Protein AF-C0DA09-F1 (afdb_monomer)

Secondary structure (DSSP, 8-state):
-HHHHHHHHHHHHHHHHHHHHHHHHHHHHHHHHHHHHHHHHHHHHHHHHHHHHHHHHHHH-TTHHHHHHHHHHHHHHHHHHHHHH-GGGSS-SHHHHHHHHHTS----HHHHHHHHHHHHHHHHHTT----SHHHHHHHHHHHHHHHHHHTT--HHHHHHHHHHHHHHHHHHHHT-HHHHHHHIIIIII----HHHHHHHHHHHHHHHHHHHHHH-S--S------SPPPGGGHHHHHHHHHHHHHHHHHH-

InterPro domains:
  IPR001807 Chloride channel [PF00654] (75-250)
  IPR001807 Chloride channel [PR00762] (87-104)
  IPR001807 Chloride channel [PR00762] (167-186)
  IPR014743 Chloride channel, core [SSF81340] (9-250)

Organism: NCBI:txid518636

Solvent-accessible surface area (backbone atoms only — not comparable to full-atom values): 12774 Å² total; per-residue (Å²): 127,73,67,61,60,52,51,52,52,51,50,52,51,52,55,54,53,48,50,54,50,44,32,55,47,14,33,54,29,2,44,54,6,7,50,55,29,37,52,51,54,50,52,40,53,54,30,45,58,48,38,54,52,53,52,56,50,34,73,78,34,69,82,43,48,66,56,50,54,52,50,52,52,52,51,51,51,52,41,51,51,38,42,70,72,41,64,74,47,57,79,50,25,56,71,55,52,30,32,38,60,74,63,81,40,83,80,58,33,71,58,43,40,53,39,37,51,53,38,47,42,52,43,50,33,72,66,48,98,67,74,69,56,33,53,21,22,36,41,2,18,24,44,14,38,45,53,28,60,76,70,66,54,54,72,70,57,29,44,54,38,23,38,13,3,26,3,1,4,36,0,25,68,59,71,34,34,70,59,11,34,51,46,23,32,61,70,47,60,66,55,90,45,75,61,58,50,50,13,15,44,36,1,3,50,36,1,24,51,54,27,34,75,75,72,44,89,69,65,87,72,85,79,84,84,88,72,83,84,58,80,86,54,54,65,55,54,55,54,49,50,52,52,53,52,54,51,46,69,76,74,109

Radius of gyration: 22.01 Å; Cα contacts (8 Å, |Δi|>4): 335; chains: 1; bounding box: 62×38×83 Å

Nearest PDB structures (foldseek):
  6k5a-assembly1_B  TM=8.638E-01  e=4.733E-09  Escherichia coli MS 117-3
  8jpr-assembly1_B  TM=8.210E-01  e=2.152E-06  Homo sapiens
  6d0n-assembly1_A  TM=8.368E-01  e=3.315E-05  Enterococcus casseliflavus EC10
  8ta3-assembly1_B  TM=8.010E-01  e=9.393E-05  Homo sapiens
  8ta3-assembly1_A  TM=8.193E-01  e=2.238E-04  Homo sapiens

Structure (mmCIF, N/CA/C/O backbone):
data_AF-C0DA09-F1
#
_entry.id   AF-C0DA09-F1
#
loop_
_atom_site.group_PDB
_atom_site.id
_atom_site.type_symbol
_atom_site.label_atom_id
_atom_site.label_alt_id
_atom_site.label_comp_id
_atom_site.label_asym_id
_atom_site.label_entity_id
_atom_site.label_seq_id
_atom_site.pdbx_PDB_ins_code
_atom_site.Cartn_x
_atom_site.Cartn_y
_atom_site.Cartn_z
_atom_site.occupancy
_atom_site.B_iso_or_equiv
_atom_site.auth_seq_id
_atom_site.auth_comp_id
_atom_site.auth_asym_id
_atom_site.auth_atom_id
_atom_site.pdbx_PDB_model_num
ATOM 1 N N . MET A 1 1 ? -25.455 0.351 47.390 1.00 51.84 1 MET A N 1
ATOM 2 C CA . MET A 1 1 ? -24.204 -0.299 46.935 1.00 51.84 1 MET A CA 1
ATOM 3 C C . MET A 1 1 ? -24.345 -1.245 45.729 1.00 51.84 1 MET A C 1
ATOM 5 O O . MET A 1 1 ? -23.379 -1.386 45.007 1.00 51.84 1 MET A O 1
ATOM 9 N N . LYS A 1 2 ? -25.511 -1.851 45.430 1.00 53.72 2 LYS A N 1
ATOM 10 C CA . LYS A 1 2 ? -25.671 -2.825 44.317 1.00 53.72 2 LYS A CA 1
ATOM 11 C C . LYS A 1 2 ? -25.788 -2.305 42.853 1.00 53.72 2 LYS A C 1
ATOM 13 O O . LYS A 1 2 ? -25.616 -3.133 41.958 1.00 53.72 2 LYS A O 1
ATOM 18 N N . PRO A 1 3 ? -26.109 -1.028 42.540 1.00 55.50 3 PRO A N 1
ATOM 19 C CA . PRO A 1 3 ? -26.267 -0.608 41.140 1.00 55.50 3 PRO A CA 1
ATOM 20 C C . PRO A 1 3 ? -24.935 -0.302 40.433 1.00 55.50 3 PRO A C 1
ATOM 22 O O . PRO A 1 3 ? -24.809 -0.595 39.248 1.00 55.50 3 PRO A O 1
ATOM 25 N N . GLU A 1 4 ? -23.923 0.206 41.144 1.00 57.12 4 GLU A N 1
ATOM 26 C CA . GLU A 1 4 ? -22.631 0.583 40.544 1.00 57.12 4 GLU A CA 1
ATOM 27 C C . GLU A 1 4 ? -21.796 -0.632 40.112 1.00 57.12 4 GLU A C 1
ATOM 29 O O . GLU A 1 4 ? -21.274 -0.652 38.998 1.00 57.12 4 GLU A O 1
ATOM 34 N N . GLU A 1 5 ? -21.757 -1.705 40.911 1.00 59.00 5 GLU A N 1
ATOM 35 C CA . GLU A 1 5 ? -21.035 -2.940 40.554 1.00 59.00 5 GLU A CA 1
ATOM 36 C C . GLU A 1 5 ? -21.605 -3.627 39.303 1.00 59.00 5 GLU A C 1
ATOM 38 O O . GLU A 1 5 ? -20.862 -4.198 38.499 1.00 59.00 5 GLU A O 1
ATOM 43 N N . ARG A 1 6 ? -22.928 -3.545 39.091 1.00 59.50 6 ARG A N 1
ATOM 44 C CA . ARG A 1 6 ? -23.583 -4.071 37.882 1.00 59.50 6 ARG A CA 1
ATOM 45 C C . ARG A 1 6 ? -23.187 -3.274 36.641 1.00 59.50 6 ARG A C 1
ATOM 47 O O . ARG A 1 6 ? -22.951 -3.874 35.592 1.00 59.50 6 ARG A O 1
ATOM 54 N N . THR A 1 7 ? -23.071 -1.955 36.766 1.00 66.69 7 THR A N 1
ATOM 55 C CA . THR A 1 7 ? -22.643 -1.069 35.677 1.00 66.69 7 THR A CA 1
ATOM 56 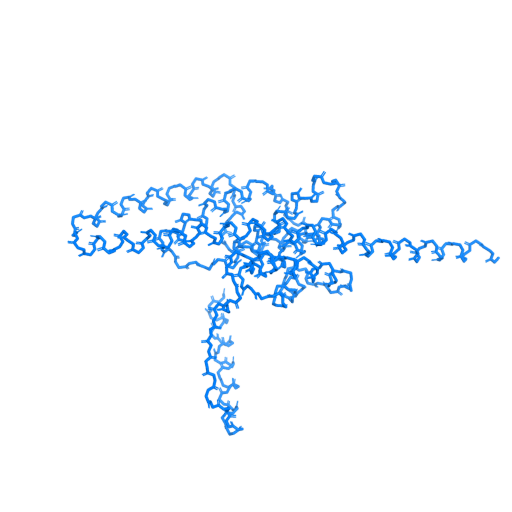C C . THR A 1 7 ? -21.182 -1.313 35.314 1.00 66.69 7 THR A C 1
ATOM 58 O O . THR A 1 7 ? -20.877 -1.504 34.139 1.00 66.69 7 THR A O 1
ATOM 61 N N . VAL A 1 8 ? -20.286 -1.416 36.302 1.00 70.00 8 VAL A N 1
ATOM 62 C CA . VAL A 1 8 ? -18.856 -1.691 36.068 1.00 70.00 8 VAL A CA 1
ATOM 63 C C . VAL A 1 8 ? -18.659 -3.058 35.408 1.00 70.00 8 VAL A C 1
ATOM 65 O O . VAL A 1 8 ? -17.973 -3.163 34.390 1.00 70.00 8 VAL A O 1
ATOM 68 N N . ARG A 1 9 ? -19.326 -4.105 35.908 1.00 65.12 9 ARG A N 1
ATOM 69 C CA . ARG A 1 9 ? -19.248 -5.452 35.324 1.00 65.12 9 ARG A CA 1
ATOM 70 C C . ARG A 1 9 ? -19.781 -5.500 33.888 1.00 65.12 9 ARG A C 1
ATOM 72 O O . ARG A 1 9 ? -19.158 -6.134 33.036 1.00 65.12 9 ARG A O 1
ATOM 79 N N . ASN A 1 10 ? -20.890 -4.820 33.597 1.00 62.53 10 ASN A N 1
ATOM 80 C CA . ASN A 1 10 ? -21.448 -4.762 32.243 1.00 62.53 10 ASN A CA 1
ATOM 81 C C . ASN A 1 10 ? -20.540 -3.991 31.276 1.00 62.53 10 ASN A C 1
ATOM 83 O O . ASN A 1 10 ? -20.376 -4.417 30.132 1.00 62.53 10 ASN A O 1
ATOM 87 N N . THR A 1 11 ? -19.894 -2.919 31.737 1.00 63.97 11 THR A N 1
ATOM 88 C CA . THR A 1 11 ? -18.900 -2.184 30.944 1.00 63.97 11 THR A CA 1
ATOM 89 C C . THR A 1 11 ? -17.684 -3.057 30.639 1.00 63.97 11 THR A C 1
ATOM 91 O O . THR A 1 11 ? -17.286 -3.141 29.481 1.00 63.97 11 THR A O 1
ATOM 94 N N . ILE A 1 12 ? -17.154 -3.795 31.622 1.00 66.56 12 ILE A N 1
ATOM 95 C CA . ILE A 1 12 ? -16.012 -4.707 31.425 1.00 66.56 12 ILE A CA 1
ATOM 96 C C . ILE A 1 12 ? -16.353 -5.834 30.436 1.00 66.56 12 ILE A C 1
ATOM 98 O O . ILE A 1 12 ? -15.559 -6.137 29.544 1.00 66.56 12 ILE A O 1
ATOM 102 N N . ILE A 1 13 ? -17.537 -6.448 30.551 1.00 62.34 13 ILE A N 1
ATOM 103 C CA . ILE A 1 13 ? -17.971 -7.524 29.643 1.00 62.34 13 ILE A CA 1
ATOM 104 C C . ILE A 1 13 ? -18.158 -6.992 28.216 1.00 62.34 13 ILE A C 1
ATOM 106 O O . ILE A 1 13 ? -17.707 -7.632 27.263 1.00 62.34 13 ILE A O 1
ATOM 110 N N . ARG A 1 14 ? -18.760 -5.805 28.061 1.00 61.69 14 ARG A N 1
ATOM 111 C CA . ARG A 1 14 ? -18.934 -5.148 26.758 1.00 61.69 14 ARG A CA 1
ATOM 112 C C . ARG A 1 14 ? -17.587 -4.812 26.116 1.00 61.69 14 ARG A C 1
ATOM 114 O O . ARG A 1 14 ? -17.404 -5.089 24.936 1.00 61.69 14 ARG A O 1
ATOM 121 N N . TYR A 1 15 ? -16.634 -4.313 26.902 1.00 61.34 15 TYR A N 1
ATOM 122 C CA . TYR A 1 15 ? -15.276 -4.001 26.449 1.00 61.34 15 TYR A CA 1
ATOM 123 C C . TYR A 1 15 ? -14.518 -5.261 26.000 1.00 61.34 15 TYR A C 1
ATOM 125 O O . TYR A 1 15 ? -13.877 -5.282 24.952 1.00 61.34 15 TYR A O 1
ATOM 133 N N . ARG A 1 16 ? -14.656 -6.368 26.741 1.00 62.91 16 ARG A N 1
ATOM 134 C CA . ARG A 1 16 ? -14.020 -7.645 26.384 1.00 62.91 16 ARG A CA 1
ATOM 135 C C . ARG A 1 16 ? -14.625 -8.258 25.119 1.00 62.91 16 ARG A C 1
ATOM 137 O O . ARG A 1 16 ? -13.884 -8.716 24.258 1.00 62.91 16 ARG A O 1
ATOM 144 N N . SER A 1 17 ? -15.952 -8.237 24.985 1.00 68.25 17 SER A N 1
ATOM 145 C CA . SER A 1 17 ? -16.651 -8.721 23.785 1.00 68.25 17 SER A CA 1
ATOM 146 C C . SER A 1 17 ? -16.303 -7.900 22.541 1.00 68.25 17 SER A C 1
ATOM 148 O O . SER A 1 17 ? -16.186 -8.461 21.455 1.00 68.25 17 SER A O 1
ATOM 150 N N . PHE A 1 18 ? -16.114 -6.589 22.705 1.00 71.19 18 PHE A N 1
ATOM 151 C CA . PHE A 1 18 ? -15.731 -5.678 21.629 1.00 71.19 18 PHE A CA 1
ATOM 152 C C . PHE A 1 18 ? -14.334 -5.995 21.076 1.00 71.19 18 PHE A C 1
ATOM 154 O O . PHE A 1 18 ? -14.162 -6.100 19.864 1.00 71.19 18 PHE A O 1
ATOM 161 N N . ARG A 1 19 ? -13.361 -6.278 21.954 1.00 73.00 19 ARG A N 1
ATOM 162 C CA . ARG A 1 19 ? -12.009 -6.701 21.546 1.00 73.00 19 ARG A CA 1
ATOM 163 C C . ARG A 1 19 ? -12.000 -7.982 20.714 1.00 73.00 19 ARG A C 1
ATOM 165 O O . ARG A 1 19 ? -11.314 -8.041 19.701 1.00 73.00 19 ARG A O 1
ATOM 172 N N . TYR A 1 20 ? -12.758 -9.003 21.116 1.00 80.50 20 TYR A N 1
ATOM 173 C CA . TYR A 1 20 ? -12.830 -10.251 20.345 1.00 80.50 20 TYR A CA 1
ATOM 174 C C . TYR A 1 20 ? -13.504 -10.056 18.983 1.00 80.50 20 TYR A C 1
ATOM 176 O O . TYR A 1 20 ? -13.046 -10.627 17.995 1.00 80.50 20 TYR A O 1
ATOM 184 N N . ALA A 1 21 ? -14.550 -9.226 18.916 1.00 83.75 21 ALA A N 1
ATOM 185 C CA . ALA A 1 21 ? -15.203 -8.888 17.654 1.00 83.75 21 ALA A CA 1
ATOM 186 C C . ALA A 1 21 ? -14.237 -8.179 16.690 1.00 83.75 21 ALA A C 1
ATOM 188 O O . ALA A 1 21 ? -14.118 -8.591 15.541 1.00 83.75 21 ALA A O 1
ATOM 189 N N . LEU A 1 22 ? -13.472 -7.199 17.180 1.00 81.62 22 LEU A N 1
ATOM 190 C CA . LEU A 1 22 ? -12.466 -6.479 16.393 1.00 81.62 22 LEU A CA 1
ATOM 191 C C . LEU A 1 22 ? -11.351 -7.378 15.854 1.00 81.62 22 LEU A C 1
ATOM 193 O O . LEU A 1 22 ? -10.879 -7.168 14.741 1.00 81.62 22 LEU A O 1
ATOM 197 N N . VAL A 1 23 ? -10.918 -8.383 16.618 1.00 88.00 23 VAL A N 1
ATOM 198 C CA . VAL A 1 23 ? -9.909 -9.344 16.146 1.00 88.00 23 VAL A CA 1
ATOM 199 C C . VAL A 1 23 ? -10.474 -10.221 15.030 1.00 88.00 23 VAL A C 1
ATOM 201 O O . VAL A 1 23 ? -9.813 -10.404 14.011 1.00 88.00 23 VAL A O 1
ATOM 204 N N . LEU A 1 24 ? -11.702 -10.727 15.181 1.00 91.06 24 LEU A N 1
ATOM 205 C CA . LEU A 1 24 ? -12.369 -11.515 14.137 1.00 91.06 24 LEU A CA 1
ATOM 206 C C . LEU A 1 24 ? -12.595 -10.693 12.863 1.00 91.06 24 LEU A C 1
ATOM 208 O O . LEU A 1 24 ? -12.357 -11.178 11.757 1.00 91.06 24 LEU A O 1
ATOM 212 N N . GLU A 1 25 ? -13.003 -9.436 13.014 1.00 91.00 25 GLU A N 1
ATOM 213 C CA . GLU A 1 25 ? -13.138 -8.502 11.897 1.00 91.00 25 GLU A CA 1
ATOM 214 C C . GLU A 1 25 ? -11.787 -8.175 11.264 1.00 91.00 25 GLU A C 1
ATOM 216 O O . GLU A 1 25 ? -11.691 -8.129 10.042 1.00 91.00 25 GLU A O 1
ATOM 221 N N . GLY A 1 26 ? -10.731 -8.035 12.068 1.00 92.81 26 GLY A N 1
ATOM 222 C CA . GLY A 1 26 ? -9.358 -7.893 11.594 1.00 92.81 26 GLY A CA 1
ATOM 223 C C . GLY A 1 26 ? -8.930 -9.071 10.720 1.00 92.81 26 GLY A C 1
ATOM 224 O O . GLY A 1 26 ? -8.395 -8.853 9.639 1.00 92.81 26 GLY A O 1
ATOM 225 N N . ILE A 1 27 ? -9.232 -10.312 11.116 1.00 95.50 27 ILE A N 1
ATOM 226 C CA . ILE A 1 27 ? -8.963 -11.508 10.296 1.00 95.50 27 ILE A CA 1
ATOM 227 C C . ILE A 1 27 ? -9.742 -11.446 8.975 1.00 95.50 27 ILE A C 1
ATOM 229 O O . ILE A 1 27 ? -9.160 -11.642 7.908 1.00 95.50 27 ILE A O 1
ATOM 233 N N . ALA A 1 28 ? -11.042 -11.140 9.027 1.00 95.81 28 ALA A N 1
ATOM 234 C CA . ALA A 1 28 ? -11.878 -11.050 7.829 1.00 95.81 28 ALA A CA 1
ATOM 235 C C . ALA A 1 28 ? -11.375 -9.966 6.860 1.00 95.81 28 ALA A C 1
ATOM 237 O O . ALA A 1 28 ? -11.199 -10.226 5.668 1.00 95.81 28 ALA A O 1
ATOM 238 N N 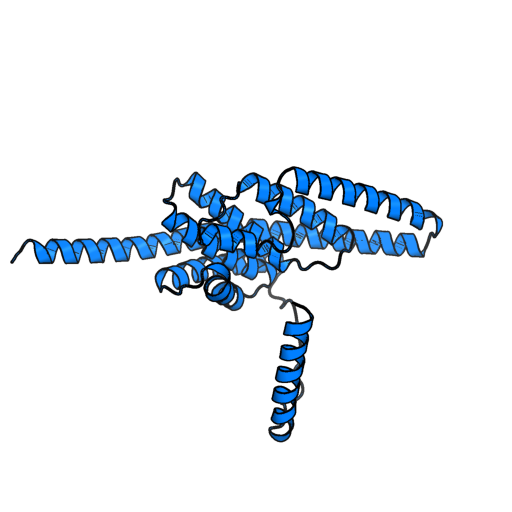. VAL A 1 29 ? -11.073 -8.773 7.375 1.00 96.44 29 VAL A N 1
ATOM 239 C CA . VAL A 1 29 ? -10.485 -7.672 6.605 1.00 96.44 29 VAL A CA 1
ATOM 240 C C . VAL A 1 29 ? -9.114 -8.060 6.063 1.00 96.44 29 VAL A C 1
ATOM 242 O O . VAL A 1 29 ? -8.852 -7.838 4.887 1.00 96.44 29 VAL A O 1
ATOM 245 N N . GLY A 1 30 ? -8.260 -8.686 6.870 1.00 96.62 30 GLY A N 1
ATOM 246 C CA . GLY A 1 30 ? -6.942 -9.154 6.449 1.00 96.62 30 GLY A CA 1
ATOM 247 C C . GLY A 1 30 ? -7.009 -10.128 5.277 1.00 96.62 30 GLY A C 1
ATOM 248 O O . GLY A 1 30 ? -6.240 -9.993 4.329 1.00 96.62 30 GLY A O 1
ATOM 249 N N . ALA A 1 31 ? -7.965 -11.058 5.294 1.00 96.88 31 ALA A N 1
ATOM 250 C CA . ALA A 1 31 ? -8.187 -11.985 4.189 1.00 96.88 31 ALA A CA 1
ATOM 251 C C . ALA A 1 31 ? -8.677 -11.268 2.918 1.00 96.88 31 ALA A C 1
ATOM 253 O O . ALA A 1 31 ? -8.144 -11.512 1.835 1.00 96.88 31 ALA A O 1
ATOM 254 N N . ILE A 1 32 ? -9.653 -10.360 3.041 1.00 97.06 32 ILE A N 1
ATOM 255 C CA . ILE A 1 32 ? -10.224 -9.623 1.901 1.00 97.06 32 ILE A CA 1
ATOM 256 C C . ILE A 1 32 ? -9.188 -8.664 1.300 1.00 97.06 32 ILE A C 1
ATOM 258 O O . ILE A 1 32 ? -8.900 -8.727 0.104 1.00 97.06 32 ILE A O 1
ATOM 262 N N . SER A 1 33 ? -8.601 -7.792 2.121 1.00 96.75 33 SER A N 1
ATOM 263 C CA . SER A 1 33 ? -7.572 -6.834 1.707 1.00 96.75 33 SER A CA 1
ATOM 264 C C . SER A 1 33 ? -6.328 -7.550 1.181 1.00 96.75 33 SER A C 1
ATOM 266 O O . SER A 1 33 ? -5.789 -7.150 0.149 1.00 96.75 33 SER A O 1
ATOM 268 N N . GLY A 1 34 ? -5.914 -8.643 1.829 1.00 96.00 34 GLY A N 1
ATOM 269 C CA . GLY A 1 34 ? -4.818 -9.489 1.366 1.00 96.00 34 GLY A CA 1
ATOM 270 C C . GLY A 1 34 ? -5.091 -10.088 -0.009 1.00 96.00 34 GLY A C 1
ATOM 271 O O . GLY A 1 34 ? -4.249 -9.965 -0.892 1.00 96.00 34 GLY A O 1
ATOM 272 N N . ALA A 1 35 ? -6.282 -10.645 -0.246 1.00 96.56 35 ALA A N 1
ATOM 273 C CA . ALA A 1 35 ? -6.653 -11.185 -1.555 1.00 96.56 35 ALA A CA 1
ATOM 274 C C . ALA A 1 35 ? -6.634 -10.114 -2.661 1.00 96.56 35 ALA A C 1
ATOM 276 O O . ALA A 1 35 ? -6.082 -10.355 -3.737 1.00 96.56 35 ALA A O 1
ATOM 277 N N . VAL A 1 36 ? -7.170 -8.916 -2.393 1.00 96.75 36 VAL A N 1
ATOM 278 C CA . VAL A 1 36 ? -7.155 -7.791 -3.349 1.00 96.75 36 VAL A CA 1
ATOM 279 C C . VAL A 1 36 ? -5.723 -7.376 -3.692 1.00 96.75 36 VAL A C 1
ATOM 281 O O . VAL A 1 36 ? -5.387 -7.197 -4.864 1.00 96.75 36 VAL A O 1
ATOM 284 N N . VAL A 1 37 ? -4.860 -7.244 -2.686 1.00 96.00 37 VAL A N 1
ATOM 285 C CA . VAL A 1 37 ? -3.474 -6.797 -2.878 1.00 96.00 37 VAL A CA 1
ATOM 286 C C . VAL A 1 37 ? -2.615 -7.881 -3.525 1.00 96.00 37 VAL A C 1
ATOM 288 O O . VAL A 1 37 ? -1.780 -7.576 -4.376 1.00 96.00 37 VAL A O 1
ATOM 291 N N . VAL A 1 38 ? -2.847 -9.151 -3.198 1.00 95.19 38 VAL A N 1
ATOM 292 C CA . VAL A 1 38 ? -2.208 -10.290 -3.867 1.00 95.19 38 VAL A CA 1
ATOM 293 C C . VAL A 1 38 ? -2.601 -10.345 -5.340 1.00 95.19 38 VAL A C 1
ATOM 295 O O . VAL A 1 38 ? -1.719 -10.491 -6.186 1.00 95.19 38 VAL A O 1
ATOM 298 N N . ALA A 1 39 ? -3.881 -10.143 -5.667 1.00 95.38 39 ALA A N 1
ATOM 299 C CA . ALA A 1 39 ? -4.334 -10.050 -7.053 1.00 95.38 39 ALA A CA 1
ATOM 300 C C . ALA A 1 39 ? -3.664 -8.878 -7.791 1.00 95.38 39 ALA A C 1
ATOM 302 O O . ALA A 1 39 ? -3.149 -9.059 -8.894 1.00 95.38 39 ALA A O 1
ATOM 303 N N . PHE A 1 40 ? -3.589 -7.699 -7.167 1.00 95.00 40 PHE A N 1
ATOM 304 C CA . PHE A 1 40 ? -2.885 -6.542 -7.729 1.00 95.00 40 PHE A CA 1
ATOM 305 C C . PHE A 1 40 ? -1.401 -6.832 -7.988 1.00 95.00 40 PHE A C 1
ATOM 307 O O . PHE A 1 40 ? -0.895 -6.591 -9.084 1.00 95.00 40 PHE A O 1
ATOM 314 N N . ARG A 1 41 ? -0.709 -7.408 -7.002 1.00 92.25 41 ARG A N 1
ATOM 315 C CA . ARG A 1 41 ? 0.706 -7.785 -7.096 1.00 92.25 41 ARG A CA 1
ATOM 316 C C . ARG A 1 41 ? 0.946 -8.829 -8.189 1.00 92.25 41 ARG A C 1
ATOM 318 O O . ARG A 1 41 ? 1.935 -8.726 -8.910 1.00 92.25 41 ARG A O 1
ATOM 325 N N . TYR A 1 42 ? 0.042 -9.796 -8.334 1.00 92.75 42 TYR A N 1
ATOM 326 C CA . TYR A 1 42 ? 0.101 -10.803 -9.392 1.00 92.75 42 TYR A CA 1
ATOM 327 C C . TYR A 1 42 ? -0.048 -10.164 -10.781 1.00 92.75 42 TYR A C 1
ATOM 329 O O . TYR A 1 42 ? 0.777 -10.407 -11.659 1.00 92.75 42 TYR A O 1
ATOM 337 N N . LEU A 1 43 ? -1.034 -9.276 -10.956 1.00 93.31 43 LEU A N 1
ATOM 338 C CA . LEU A 1 43 ? -1.271 -8.559 -12.215 1.00 93.31 43 LEU A CA 1
ATOM 339 C C . LEU A 1 43 ? -0.091 -7.661 -12.610 1.00 93.31 43 LEU A C 1
ATOM 341 O O . LEU A 1 43 ? 0.281 -7.624 -13.785 1.00 93.31 43 LEU A O 1
ATOM 345 N N . ILE A 1 44 ? 0.539 -6.982 -11.646 1.00 92.06 44 ILE A N 1
ATOM 346 C CA . ILE A 1 44 ? 1.771 -6.223 -11.901 1.00 92.06 44 ILE A CA 1
ATOM 347 C C . ILE A 1 44 ? 2.880 -7.156 -12.386 1.00 92.06 44 ILE A C 1
ATOM 349 O O . ILE A 1 44 ? 3.516 -6.848 -13.386 1.00 92.06 44 ILE A O 1
ATOM 353 N N . GLY A 1 45 ? 3.080 -8.308 -11.737 1.00 90.62 45 GLY A N 1
ATOM 354 C CA . GLY A 1 45 ? 4.081 -9.290 -12.164 1.00 90.62 45 GLY A CA 1
ATOM 355 C C . GLY A 1 45 ? 3.856 -9.780 -13.597 1.00 90.62 45 GLY A C 1
ATOM 356 O O . GLY A 1 45 ? 4.793 -9.831 -14.391 1.00 90.62 45 GLY A O 1
ATOM 357 N N . CYS A 1 46 ? 2.607 -10.065 -13.977 1.00 91.44 46 CYS A N 1
ATOM 358 C CA . CYS A 1 46 ? 2.274 -10.402 -15.363 1.00 91.44 46 CYS A CA 1
ATOM 359 C C . CYS A 1 46 ? 2.616 -9.257 -16.325 1.00 91.44 46 CYS A C 1
ATOM 361 O O . CYS A 1 46 ? 3.209 -9.491 -17.380 1.00 91.44 46 CYS A O 1
ATOM 363 N N . THR A 1 47 ? 2.282 -8.021 -15.958 1.00 90.88 47 THR A N 1
ATOM 364 C CA . THR A 1 47 ? 2.518 -6.859 -16.823 1.00 90.88 47 THR A CA 1
ATOM 365 C C . THR A 1 47 ? 4.005 -6.532 -16.948 1.00 90.88 47 THR A C 1
ATOM 367 O O . THR A 1 47 ? 4.455 -6.187 -18.034 1.00 90.88 47 THR A O 1
ATOM 370 N N . ASP A 1 48 ? 4.790 -6.747 -15.893 1.00 90.44 48 ASP A N 1
ATOM 371 C CA . ASP A 1 48 ? 6.248 -6.628 -15.917 1.00 90.44 48 ASP A CA 1
ATOM 372 C C . ASP A 1 48 ? 6.883 -7.643 -16.883 1.00 90.44 48 ASP A C 1
ATOM 374 O O . ASP A 1 48 ? 7.685 -7.273 -17.743 1.00 90.44 48 ASP A O 1
ATOM 378 N N . THR A 1 49 ? 6.457 -8.913 -16.843 1.00 91.31 49 THR A N 1
ATOM 379 C CA . THR A 1 49 ? 6.950 -9.914 -17.811 1.00 91.31 49 THR A CA 1
ATOM 380 C C . THR A 1 49 ? 6.564 -9.577 -19.251 1.00 91.31 49 THR A C 1
ATOM 382 O O . THR A 1 49 ? 7.337 -9.836 -20.178 1.00 91.31 49 THR A O 1
ATOM 385 N N . LEU A 1 50 ? 5.382 -8.989 -19.455 1.00 91.31 50 LEU A N 1
ATOM 386 C CA . LEU A 1 50 ? 4.930 -8.535 -20.765 1.00 91.31 50 LEU A CA 1
ATOM 387 C C . LEU A 1 50 ? 5.764 -7.344 -21.251 1.00 91.31 50 LEU A C 1
ATOM 389 O O . LEU A 1 50 ? 6.231 -7.363 -22.389 1.00 91.31 50 LEU A O 1
ATOM 393 N N . LEU A 1 51 ? 6.008 -6.359 -20.387 1.00 91.56 51 LEU A N 1
ATOM 394 C CA . LEU A 1 51 ? 6.844 -5.198 -20.676 1.00 91.56 51 LEU A CA 1
ATOM 395 C C . LEU A 1 51 ? 8.247 -5.627 -21.119 1.00 91.56 51 LEU A C 1
ATOM 397 O O . LEU A 1 51 ? 8.706 -5.196 -22.174 1.00 91.56 51 LEU A O 1
ATOM 401 N N . HIS A 1 52 ? 8.893 -6.544 -20.393 1.00 91.06 52 HIS A N 1
ATOM 402 C CA . HIS A 1 52 ? 10.216 -7.060 -20.766 1.00 91.06 52 HIS A CA 1
ATOM 403 C C . HIS A 1 52 ? 10.226 -7.725 -22.152 1.00 91.06 52 HIS A C 1
ATOM 405 O O . HIS A 1 52 ? 11.168 -7.529 -22.922 1.00 91.06 52 HIS A O 1
ATOM 411 N N . ARG A 1 53 ? 9.171 -8.470 -22.515 1.00 90.69 53 ARG A N 1
ATOM 412 C CA . ARG A 1 53 ? 9.036 -9.069 -23.858 1.00 90.69 53 ARG A CA 1
ATOM 413 C C . ARG A 1 53 ? 8.873 -8.011 -24.946 1.00 90.69 53 ARG A C 1
ATOM 415 O O . ARG A 1 53 ? 9.484 -8.129 -26.005 1.00 90.69 53 ARG A O 1
ATOM 422 N N . ILE A 1 54 ? 8.066 -6.986 -24.685 1.00 89.62 54 ILE A N 1
ATOM 423 C CA . ILE A 1 54 ? 7.833 -5.885 -25.625 1.00 89.62 54 ILE A CA 1
ATOM 424 C C . ILE A 1 54 ? 9.122 -5.086 -25.845 1.00 89.62 54 ILE A C 1
ATOM 426 O O . ILE A 1 54 ? 9.480 -4.790 -26.985 1.00 89.62 54 ILE A O 1
ATOM 430 N N . LEU A 1 55 ? 9.850 -4.780 -24.771 1.00 88.88 55 LEU A N 1
ATOM 431 C CA . LEU A 1 55 ? 11.119 -4.061 -24.850 1.00 88.88 55 LEU A CA 1
ATOM 432 C C . LEU A 1 55 ? 12.185 -4.875 -25.595 1.00 88.88 55 LEU A C 1
ATOM 434 O O . LEU A 1 55 ? 12.863 -4.325 -26.462 1.00 88.88 55 LEU A O 1
ATOM 438 N N . ALA A 1 56 ? 12.288 -6.184 -25.340 1.00 90.38 56 ALA A N 1
ATOM 439 C CA . ALA A 1 56 ? 13.191 -7.069 -26.082 1.00 90.38 56 ALA A CA 1
ATOM 440 C C . ALA A 1 56 ? 12.858 -7.107 -27.586 1.00 90.38 56 ALA A C 1
ATOM 442 O O . ALA A 1 56 ? 13.753 -7.066 -28.429 1.00 90.38 56 ALA A O 1
ATOM 443 N N . TYR A 1 57 ? 11.568 -7.118 -27.937 1.00 90.25 57 TYR A N 1
ATOM 444 C CA . TYR A 1 57 ? 11.132 -7.030 -29.331 1.00 90.25 57 TYR A CA 1
ATOM 445 C C . TYR A 1 57 ? 11.487 -5.679 -29.973 1.00 90.25 57 TYR A C 1
ATOM 447 O O . TYR A 1 57 ? 11.936 -5.643 -31.120 1.00 90.25 57 TYR A O 1
ATOM 455 N N . GLY A 1 58 ? 11.335 -4.576 -29.233 1.00 88.44 58 GLY A N 1
ATOM 456 C CA . GLY A 1 58 ? 11.704 -3.233 -29.688 1.00 88.44 58 GLY A CA 1
ATOM 457 C C . GLY A 1 58 ? 13.207 -3.059 -29.925 1.00 88.44 58 GLY A C 1
ATOM 458 O O . GLY A 1 58 ? 13.594 -2.367 -30.864 1.00 88.44 58 GLY A O 1
ATOM 459 N N . GLN A 1 59 ? 14.052 -3.732 -29.138 1.00 87.00 59 GLN A N 1
ATOM 460 C CA . GLN A 1 59 ? 15.504 -3.761 -29.364 1.00 87.00 59 GLN A CA 1
ATOM 461 C C . GLN A 1 59 ? 15.883 -4.513 -30.647 1.00 87.00 59 GLN A C 1
ATOM 463 O O . GLN A 1 59 ? 16.823 -4.119 -31.330 1.00 87.00 59 GLN A O 1
ATOM 468 N N . ALA A 1 60 ? 15.147 -5.571 -31.000 1.00 88.19 60 ALA A N 1
ATOM 469 C CA . ALA A 1 60 ? 15.370 -6.309 -32.243 1.00 88.19 60 ALA A CA 1
ATOM 470 C C . ALA A 1 60 ? 14.811 -5.584 -33.484 1.00 88.19 60 ALA A C 1
ATOM 472 O O . ALA A 1 60 ? 15.307 -5.786 -34.590 1.00 88.19 60 ALA A O 1
ATOM 473 N N . ASN A 1 61 ? 13.781 -4.746 -33.317 1.00 90.31 61 ASN A N 1
ATOM 474 C CA . ASN A 1 61 ? 13.048 -4.108 -34.409 1.00 90.31 61 ASN A CA 1
ATOM 475 C C . ASN A 1 61 ? 12.839 -2.606 -34.162 1.00 90.31 61 ASN A C 1
ATOM 477 O O . ASN A 1 61 ? 11.810 -2.189 -33.630 1.00 90.31 61 ASN A O 1
ATOM 481 N N . HIS A 1 62 ? 13.762 -1.767 -34.640 1.00 87.56 62 HIS A N 1
ATOM 482 C CA . HIS A 1 62 ? 13.702 -0.311 -34.438 1.00 87.56 62 HIS A CA 1
ATOM 483 C C . HIS A 1 62 ? 12.425 0.365 -34.979 1.00 87.56 62 HIS A C 1
ATOM 485 O O . HIS A 1 62 ? 12.026 1.412 -34.473 1.00 87.56 62 HIS A O 1
ATOM 491 N N . TRP A 1 63 ? 11.738 -0.233 -35.961 1.00 90.25 63 TRP A N 1
ATOM 492 C CA . TRP A 1 63 ? 10.465 0.292 -36.478 1.00 90.25 63 TRP A CA 1
ATOM 493 C C . TRP A 1 63 ? 9.339 0.280 -35.428 1.00 90.25 63 TRP A C 1
ATOM 495 O O . TRP A 1 63 ? 8.380 1.040 -35.542 1.00 90.25 63 TRP A O 1
ATOM 505 N N . PHE A 1 64 ? 9.456 -0.561 -34.396 1.00 90.75 64 PHE A N 1
ATOM 506 C CA . PHE A 1 64 ? 8.455 -0.707 -33.343 1.00 90.75 64 PHE A CA 1
ATOM 507 C C . PHE A 1 64 ? 8.525 0.412 -32.289 1.00 90.75 64 PHE A C 1
ATOM 509 O O . PHE A 1 64 ? 7.561 0.636 -31.560 1.00 90.75 64 PHE A O 1
ATOM 516 N N . ILE A 1 65 ? 9.626 1.168 -32.233 1.00 89.50 65 ILE A N 1
ATOM 517 C CA . ILE A 1 65 ? 9.816 2.279 -31.289 1.00 89.50 65 ILE A CA 1
ATOM 518 C C . ILE A 1 65 ? 8.677 3.321 -31.366 1.00 89.50 65 ILE A C 1
ATOM 520 O O . ILE A 1 65 ? 8.062 3.583 -30.330 1.00 89.50 65 ILE A O 1
ATOM 524 N N . PRO A 1 66 ? 8.319 3.898 -32.535 1.00 92.38 66 PRO A N 1
ATOM 525 C CA . PRO A 1 66 ? 7.210 4.855 -32.619 1.00 92.38 66 PRO A CA 1
ATOM 526 C C . PRO A 1 66 ? 5.852 4.244 -32.241 1.00 92.38 66 PRO A C 1
ATOM 528 O O . PRO A 1 66 ? 5.022 4.920 -31.635 1.00 92.38 66 PRO A O 1
ATOM 531 N N . VAL A 1 67 ? 5.631 2.961 -32.545 1.00 91.81 67 VAL A N 1
ATOM 532 C CA . VAL A 1 67 ? 4.408 2.241 -32.153 1.00 91.81 67 VAL A CA 1
ATOM 533 C C . VAL A 1 67 ? 4.327 2.119 -30.634 1.00 91.81 67 VAL A C 1
ATOM 535 O O . VAL A 1 67 ? 3.271 2.354 -30.048 1.00 91.81 67 VAL A O 1
ATOM 538 N N . TRP A 1 68 ? 5.448 1.819 -29.980 1.00 92.38 68 TRP A N 1
ATOM 539 C CA . TRP A 1 68 ? 5.515 1.751 -28.527 1.00 92.38 68 TRP A CA 1
ATOM 540 C C . TRP A 1 68 ? 5.217 3.102 -27.870 1.00 92.38 68 TRP A C 1
ATOM 542 O O . TRP A 1 68 ? 4.409 3.165 -26.945 1.00 92.38 68 TRP A O 1
ATOM 552 N N . PHE A 1 69 ? 5.763 4.202 -28.397 1.00 92.56 69 PHE A N 1
ATOM 553 C CA . PHE A 1 69 ? 5.411 5.546 -27.924 1.00 92.56 69 PHE A CA 1
ATOM 554 C C . PHE A 1 69 ? 3.920 5.869 -28.099 1.00 92.56 69 PHE A C 1
ATOM 556 O O . PHE A 1 69 ? 3.322 6.475 -27.209 1.00 92.56 69 PHE A O 1
ATOM 563 N N . ALA A 1 70 ? 3.291 5.428 -29.193 1.00 94.00 70 ALA A N 1
ATOM 564 C CA . ALA A 1 70 ? 1.849 5.583 -29.375 1.00 94.00 70 ALA A CA 1
ATOM 565 C C . ALA A 1 70 ? 1.046 4.785 -28.328 1.00 94.00 70 ALA A C 1
ATOM 567 O O . ALA A 1 70 ? 0.079 5.305 -27.771 1.00 94.00 70 ALA A O 1
ATOM 568 N N . ILE A 1 71 ? 1.472 3.559 -28.001 1.00 93.06 71 ILE A N 1
ATOM 569 C CA . ILE A 1 71 ? 0.855 2.743 -26.941 1.00 93.06 71 ILE A CA 1
ATOM 570 C C . ILE A 1 71 ? 0.973 3.440 -25.580 1.00 93.06 71 ILE A C 1
ATOM 572 O O . ILE A 1 71 ? -0.020 3.539 -24.858 1.00 93.06 71 ILE A O 1
ATOM 576 N N . LEU A 1 72 ? 2.150 3.981 -25.250 1.00 94.31 72 LEU A N 1
ATOM 577 C CA . LEU A 1 72 ? 2.363 4.740 -24.015 1.00 94.31 72 LEU A CA 1
ATOM 578 C C . LEU A 1 72 ? 1.473 5.992 -23.949 1.00 94.31 72 LEU A C 1
ATOM 580 O O . LEU A 1 72 ? 0.907 6.286 -22.896 1.00 94.31 72 LEU A O 1
ATOM 584 N N . ALA A 1 73 ? 1.288 6.700 -25.067 1.00 94.62 73 ALA A N 1
ATOM 585 C CA . ALA A 1 73 ? 0.396 7.858 -25.135 1.00 94.62 73 ALA A CA 1
ATOM 586 C C . ALA A 1 73 ? -1.073 7.474 -24.877 1.00 94.62 73 ALA A C 1
ATOM 588 O O . ALA A 1 73 ? -1.778 8.163 -24.135 1.00 94.62 73 ALA A O 1
ATOM 589 N N . VAL A 1 74 ? -1.530 6.345 -25.429 1.00 95.25 74 VAL A N 1
ATOM 590 C CA . VAL A 1 74 ? -2.874 5.812 -25.159 1.00 95.25 74 VAL A CA 1
ATOM 591 C C . VAL A 1 74 ? -3.013 5.394 -23.694 1.00 95.25 74 VAL A C 1
ATOM 593 O O . VAL A 1 74 ? -4.008 5.736 -23.054 1.00 95.25 74 VAL A O 1
ATOM 596 N N . ALA A 1 75 ? -2.012 4.719 -23.125 1.00 94.06 75 ALA A N 1
ATOM 597 C CA . ALA A 1 75 ? -2.017 4.344 -21.714 1.00 94.06 75 ALA A CA 1
ATOM 598 C C . ALA A 1 75 ? -2.094 5.579 -20.797 1.00 94.06 75 ALA A C 1
ATOM 600 O O . ALA A 1 75 ? -2.905 5.608 -19.869 1.00 94.06 75 ALA A O 1
ATOM 601 N N . ALA A 1 76 ? -1.336 6.636 -21.103 1.00 94.12 76 ALA A N 1
ATOM 602 C CA . ALA A 1 76 ? -1.393 7.907 -20.384 1.00 94.12 76 ALA A CA 1
ATOM 603 C C . ALA A 1 76 ? -2.780 8.569 -20.474 1.00 94.12 76 ALA A C 1
ATOM 605 O O . ALA A 1 76 ? -3.285 9.094 -19.475 1.00 94.12 76 ALA A O 1
ATOM 606 N N . LEU A 1 77 ? -3.441 8.503 -21.635 1.00 95.75 77 LEU A N 1
ATOM 607 C CA . LEU A 1 77 ? -4.805 9.008 -21.806 1.00 95.75 77 LEU A CA 1
ATOM 608 C C . LEU A 1 77 ? -5.812 8.226 -20.948 1.00 95.75 77 LEU A C 1
ATOM 610 O O . LEU A 1 77 ? -6.667 8.834 -20.300 1.00 95.75 77 LEU A O 1
ATOM 614 N N . ILE A 1 78 ? -5.679 6.898 -20.875 1.00 95.25 78 ILE A N 1
ATOM 615 C CA . ILE A 1 78 ? -6.530 6.054 -20.023 1.00 95.25 78 ILE A CA 1
ATOM 616 C C . ILE A 1 78 ? -6.311 6.382 -18.540 1.00 95.25 78 ILE A C 1
ATOM 618 O O . ILE A 1 78 ? -7.283 6.578 -17.809 1.00 95.25 78 ILE A O 1
ATOM 622 N N . VAL A 1 79 ? -5.059 6.508 -18.088 1.00 94.12 79 VAL A N 1
ATOM 623 C CA . VAL A 1 79 ? -4.748 6.897 -16.699 1.00 94.12 79 VAL A CA 1
ATOM 624 C C . VAL A 1 79 ? -5.311 8.285 -16.381 1.00 94.12 79 VAL A C 1
ATOM 626 O O . VAL A 1 79 ? -5.895 8.488 -15.317 1.00 94.12 79 VAL A O 1
ATOM 629 N N . THR A 1 80 ? -5.233 9.224 -17.325 1.00 94.12 80 THR A N 1
ATOM 630 C CA . THR A 1 80 ? -5.833 10.559 -17.179 1.00 94.12 80 THR A CA 1
ATOM 631 C C . THR A 1 80 ? -7.356 10.484 -17.047 1.00 94.12 80 THR A C 1
ATOM 633 O O . THR A 1 80 ? -7.945 11.197 -16.233 1.00 94.12 80 THR A O 1
ATOM 636 N N . LEU A 1 81 ? -8.017 9.607 -17.808 1.00 95.00 81 LEU A N 1
ATOM 637 C CA . LEU A 1 81 ? -9.460 9.395 -17.697 1.00 95.00 81 LEU A CA 1
ATOM 638 C C . LEU A 1 81 ? -9.844 8.792 -16.337 1.00 95.00 81 LEU A C 1
ATOM 640 O O . LEU A 1 81 ? -10.835 9.217 -15.743 1.00 95.00 81 LEU A O 1
ATOM 644 N N . LEU A 1 82 ? -9.039 7.865 -15.810 1.00 94.00 82 LEU A N 1
ATOM 645 C CA . LEU A 1 82 ? -9.227 7.309 -14.467 1.00 94.00 82 LEU A CA 1
ATOM 646 C C . LEU A 1 82 ? -9.061 8.378 -13.378 1.00 94.00 82 LEU A C 1
ATOM 648 O O . LEU A 1 82 ? -9.887 8.440 -12.470 1.00 94.00 82 LEU A O 1
ATOM 652 N N . LEU A 1 83 ? -8.064 9.261 -13.500 1.00 93.00 83 LEU A N 1
ATOM 653 C CA . LEU A 1 83 ? -7.864 10.394 -12.584 1.00 93.00 83 LEU A CA 1
ATOM 654 C C . LEU A 1 83 ? -9.029 11.391 -12.626 1.00 93.00 83 LEU A C 1
ATOM 656 O O . LEU A 1 83 ? -9.425 11.922 -11.590 1.00 93.00 83 LEU A O 1
ATOM 660 N N . LYS A 1 84 ? -9.615 11.627 -13.807 1.00 93.38 84 LYS A N 1
ATOM 661 C CA . LYS A 1 84 ? -10.844 12.428 -13.936 1.00 93.38 84 LYS A CA 1
ATOM 662 C C . LYS A 1 84 ? -12.052 11.733 -13.313 1.00 93.38 84 LYS A C 1
ATOM 664 O O . LYS A 1 84 ? -12.948 12.407 -12.809 1.00 93.38 84 LYS A O 1
ATOM 669 N N . TRP A 1 85 ? -12.101 10.403 -13.364 1.00 93.44 85 TRP A N 1
ATOM 670 C CA . TRP A 1 85 ? -13.186 9.647 -12.757 1.00 93.44 85 TRP A CA 1
ATOM 671 C C . TRP A 1 85 ? -13.116 9.723 -11.231 1.00 93.44 85 TRP A C 1
ATOM 673 O O . TRP A 1 85 ? -14.113 10.086 -10.604 1.00 93.44 85 TRP A O 1
ATOM 683 N N . ASP A 1 86 ? -11.962 9.457 -10.623 1.00 92.44 86 ASP A N 1
ATOM 684 C CA . ASP A 1 86 ? -11.772 9.652 -9.187 1.00 92.44 86 ASP A CA 1
ATOM 685 C C . ASP A 1 86 ? -10.412 10.307 -8.882 1.00 92.44 86 ASP A C 1
ATOM 687 O O . ASP A 1 86 ? -9.378 9.653 -9.022 1.00 92.44 86 ASP A O 1
ATOM 691 N N . PRO A 1 87 ? -10.378 11.584 -8.450 1.00 91.25 87 PRO A N 1
ATOM 692 C CA . PRO A 1 87 ? -9.121 12.306 -8.241 1.00 91.25 87 PRO A CA 1
ATOM 693 C C . PRO A 1 87 ? -8.319 11.772 -7.045 1.00 91.25 87 PRO A C 1
ATOM 695 O O . PRO A 1 87 ? -7.110 12.000 -6.957 1.00 91.25 87 PRO A O 1
ATOM 698 N N . LEU A 1 88 ? -8.956 11.021 -6.137 1.00 91.19 88 LEU A N 1
ATOM 699 C CA . LEU A 1 88 ? -8.329 10.497 -4.920 1.00 91.19 88 LEU A CA 1
ATOM 700 C C . LEU A 1 88 ? -7.415 9.289 -5.190 1.00 91.19 88 LEU A C 1
ATOM 702 O O . LEU A 1 88 ? -6.749 8.803 -4.276 1.00 91.19 88 LEU A O 1
ATOM 706 N N . ILE A 1 89 ? -7.322 8.825 -6.441 1.00 89.88 89 ILE A N 1
ATOM 707 C CA . ILE A 1 89 ? -6.352 7.795 -6.842 1.00 89.88 89 ILE A CA 1
ATOM 708 C C . ILE A 1 89 ? -4.950 8.357 -7.110 1.00 89.88 89 ILE A C 1
ATOM 710 O O . ILE A 1 89 ? -4.024 7.573 -7.323 1.00 89.88 89 ILE A O 1
ATOM 714 N N . SER A 1 90 ? -4.776 9.680 -7.130 1.00 88.69 90 SER A N 1
ATOM 715 C CA . SER A 1 90 ? -3.493 10.308 -7.459 1.00 88.69 90 SER A CA 1
ATOM 716 C C . SER A 1 90 ? -2.406 10.033 -6.410 1.00 88.69 90 SER A C 1
ATOM 718 O O . SER A 1 90 ? -2.669 9.999 -5.206 1.00 88.69 90 SER A O 1
ATOM 720 N N . GLY A 1 91 ? -1.166 9.855 -6.870 1.00 88.50 91 GLY A N 1
ATOM 721 C CA . GLY A 1 91 ? 0.008 9.672 -6.013 1.00 88.50 91 GLY A CA 1
ATOM 722 C C . GLY A 1 91 ? 0.007 8.364 -5.214 1.00 88.50 91 GLY A C 1
ATOM 723 O O . GLY A 1 91 ? -0.517 7.339 -5.655 1.00 88.50 91 GLY A O 1
ATOM 724 N N . SER A 1 92 ? 0.616 8.399 -4.024 1.00 88.38 92 SER A N 1
ATOM 725 C CA . SER A 1 92 ? 0.806 7.214 -3.176 1.00 88.38 92 SER A CA 1
ATOM 726 C C . SER A 1 92 ? -0.522 6.599 -2.723 1.00 88.38 92 SER A C 1
ATOM 728 O O . SER A 1 92 ? -0.742 5.407 -2.918 1.00 88.38 92 SER A O 1
ATOM 730 N N . GLY A 1 93 ? -1.452 7.408 -2.210 1.00 90.31 93 GLY A N 1
ATOM 731 C CA . GLY A 1 93 ? -2.670 6.920 -1.557 1.00 90.31 93 GLY A CA 1
ATOM 732 C C . GLY A 1 93 ? -2.631 7.028 -0.031 1.00 90.31 93 GLY A C 1
ATOM 733 O O . GLY A 1 93 ? -3.686 7.061 0.592 1.00 90.31 93 GLY A O 1
ATOM 734 N N . ILE A 1 94 ? -1.436 7.121 0.567 1.00 93.44 94 ILE A N 1
ATOM 735 C CA . ILE A 1 94 ? -1.252 7.256 2.022 1.00 93.44 94 ILE A CA 1
ATOM 736 C C . ILE A 1 94 ? -1.913 8.542 2.561 1.00 93.44 94 ILE A C 1
ATOM 738 O O . ILE A 1 94 ? -2.765 8.413 3.443 1.00 93.44 94 ILE A O 1
ATOM 742 N N . PRO A 1 95 ? -1.672 9.747 1.990 1.00 93.62 95 PRO A N 1
ATOM 743 C CA . PRO A 1 95 ? -2.300 10.975 2.493 1.00 93.62 95 PRO A CA 1
ATOM 744 C C . PRO A 1 95 ? -3.830 10.940 2.423 1.00 93.62 95 PRO A C 1
ATOM 746 O O . PRO A 1 95 ? -4.518 11.517 3.261 1.00 93.62 95 PRO A O 1
ATOM 749 N N . GLN A 1 96 ? -4.386 10.245 1.428 1.00 94.94 96 GLN A N 1
ATOM 750 C CA . GLN A 1 96 ? -5.830 10.102 1.278 1.00 94.94 96 GLN A CA 1
ATOM 751 C C . GLN A 1 96 ? -6.426 9.228 2.384 1.00 94.94 96 GLN A C 1
ATOM 753 O O . GLN A 1 96 ? -7.498 9.537 2.899 1.00 94.94 96 GLN A O 1
ATOM 758 N N . ILE A 1 97 ? -5.738 8.150 2.767 1.00 95.06 97 ILE A N 1
ATOM 759 C CA . ILE A 1 97 ? -6.161 7.301 3.888 1.00 95.06 97 ILE A CA 1
ATOM 760 C C . ILE A 1 97 ? -6.033 8.071 5.204 1.00 95.06 97 ILE A C 1
ATOM 762 O O . ILE A 1 97 ? -6.953 8.020 6.014 1.00 95.06 97 ILE A O 1
ATOM 766 N N . GLU A 1 98 ? -4.947 8.819 5.408 1.00 93.94 98 GLU A N 1
ATOM 767 C CA . GLU A 1 98 ? -4.789 9.680 6.588 1.00 93.94 98 GLU A CA 1
ATOM 768 C C . GLU A 1 98 ? -5.915 10.710 6.695 1.00 93.94 98 GLU A C 1
ATOM 770 O O . GLU A 1 98 ? -6.551 10.813 7.744 1.00 93.94 98 GLU A O 1
ATOM 775 N N . GLY A 1 99 ? -6.232 11.412 5.603 1.00 93.25 99 GLY A N 1
ATOM 776 C CA . GLY A 1 99 ? -7.354 12.352 5.569 1.00 93.25 99 GLY A CA 1
ATOM 777 C C . GLY A 1 99 ? -8.692 11.682 5.898 1.00 93.25 99 GLY A C 1
ATOM 778 O O . GLY A 1 99 ? -9.559 12.288 6.525 1.00 93.25 99 GLY A O 1
ATOM 779 N N . GLU A 1 100 ? -8.853 10.403 5.563 1.00 93.38 100 GLU A N 1
ATOM 780 C CA . GLU A 1 100 ? -10.039 9.622 5.916 1.00 93.38 100 GLU A CA 1
ATOM 781 C C . GLU A 1 100 ? -10.113 9.263 7.404 1.00 93.38 100 GLU A C 1
ATOM 783 O O . GLU A 1 100 ? -11.175 9.341 8.031 1.00 93.38 100 GLU A O 1
ATOM 788 N N . ILE A 1 101 ? -8.972 8.902 7.995 1.00 93.12 101 ILE A N 1
ATOM 789 C CA . ILE A 1 101 ? -8.857 8.655 9.435 1.00 93.12 101 ILE A CA 1
ATOM 790 C C . ILE A 1 101 ? -9.080 9.951 10.220 1.00 93.12 101 ILE 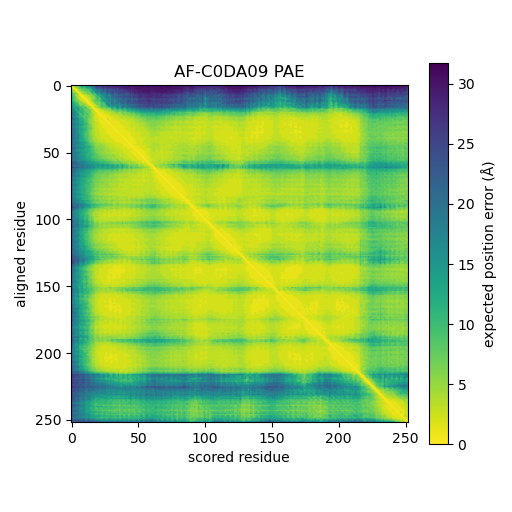A C 1
ATOM 792 O O . ILE A 1 101 ? -9.771 9.929 11.244 1.00 93.12 101 ILE A O 1
ATOM 796 N N . MET A 1 102 ? -8.594 11.089 9.726 1.00 91.62 102 MET A N 1
ATOM 797 C CA . MET A 1 102 ? -8.870 12.407 10.311 1.00 91.62 102 MET A CA 1
ATOM 798 C C . MET A 1 102 ? -10.345 12.805 10.140 1.00 91.62 102 MET A C 1
ATOM 800 O O . MET A 1 102 ? -10.927 13.424 11.026 1.00 91.62 102 MET A O 1
ATOM 804 N N . GLY A 1 103 ? -11.009 12.310 9.092 1.00 90.12 103 GLY A N 1
ATOM 805 C CA . GLY A 1 103 ? -12.403 12.630 8.767 1.00 90.12 103 GLY A CA 1
ATOM 806 C C . GLY A 1 103 ? -12.560 13.827 7.826 1.00 90.12 103 GLY A C 1
ATOM 807 O O . GLY A 1 103 ? -13.685 14.269 7.613 1.00 90.12 103 GLY A O 1
ATOM 808 N N . GLU A 1 104 ? -11.455 14.303 7.253 1.00 91.06 104 GLU A N 1
ATOM 809 C CA . GLU A 1 104 ? -11.390 15.373 6.251 1.00 91.06 104 GLU A CA 1
ATOM 810 C C . GLU A 1 104 ? -11.771 14.871 4.846 1.00 91.06 104 GLU A C 1
ATOM 812 O O . GLU A 1 104 ? -12.200 15.643 3.990 1.00 91.06 104 GLU A O 1
ATOM 817 N N . LEU A 1 105 ? -11.635 13.562 4.600 1.00 92.38 105 LEU A N 1
ATOM 818 C CA . LEU A 1 105 ? -11.964 12.908 3.331 1.00 92.38 105 LEU A CA 1
ATOM 819 C C . LEU A 1 105 ? -12.962 11.756 3.533 1.00 92.38 105 LEU A C 1
ATOM 821 O O . LEU A 1 105 ? -12.961 11.080 4.559 1.00 92.38 105 LEU A O 1
ATOM 825 N N . ASP A 1 106 ? -13.805 11.507 2.524 1.00 92.12 106 ASP A N 1
ATOM 826 C CA . ASP A 1 106 ? -14.698 10.339 2.459 1.00 92.12 106 ASP A CA 1
ATOM 827 C C . ASP A 1 106 ? -14.610 9.686 1.069 1.00 92.12 106 ASP A C 1
ATOM 829 O O . ASP A 1 106 ? -15.369 9.996 0.145 1.00 92.12 106 ASP A O 1
ATOM 833 N N . GLN A 1 107 ? -13.648 8.778 0.895 1.00 91.75 107 GLN A N 1
ATOM 834 C CA . GLN A 1 107 ? -13.413 8.080 -0.369 1.00 91.75 107 GLN A CA 1
ATOM 835 C C . GLN A 1 107 ? -14.546 7.110 -0.719 1.00 91.75 107 GLN A C 1
ATOM 837 O O . GLN A 1 107 ? -15.006 6.302 0.094 1.00 91.75 107 GLN A O 1
ATOM 842 N N . ARG A 1 108 ? -14.961 7.097 -1.988 1.00 94.38 108 ARG A N 1
ATOM 843 C CA . ARG A 1 108 ? -15.875 6.069 -2.500 1.00 94.38 108 ARG A CA 1
ATOM 844 C C . ARG A 1 108 ? -15.096 4.781 -2.755 1.00 94.38 108 ARG A C 1
ATOM 846 O O . ARG A 1 108 ? -14.529 4.610 -3.830 1.00 94.38 108 ARG A O 1
ATOM 853 N N . TRP A 1 109 ? -15.113 3.879 -1.771 1.00 94.88 109 TRP A N 1
ATOM 854 C CA . TRP A 1 109 ? -14.289 2.662 -1.729 1.00 94.88 109 TRP A CA 1
ATOM 855 C C . TRP A 1 109 ? -14.231 1.888 -3.055 1.00 94.88 109 TRP A C 1
ATOM 857 O O . TRP A 1 109 ? -13.145 1.571 -3.521 1.00 94.88 109 TRP A O 1
ATOM 867 N N . TRP A 1 110 ? -15.369 1.642 -3.712 1.00 94.75 110 TRP A N 1
ATOM 868 C CA . TRP A 1 110 ? -15.417 0.856 -4.951 1.00 94.75 110 TRP A CA 1
ATOM 869 C C . TRP A 1 110 ? -14.823 1.591 -6.161 1.00 94.75 110 TRP A C 1
ATOM 871 O O . TRP A 1 110 ? -14.202 0.957 -7.013 1.00 94.75 110 TRP A O 1
ATOM 881 N N . ARG A 1 111 ? -14.976 2.924 -6.232 1.00 94.69 111 ARG A N 1
ATOM 882 C CA . ARG A 1 111 ? -14.421 3.751 -7.320 1.00 94.69 111 ARG A CA 1
ATOM 883 C C . ARG A 1 111 ? -12.915 3.831 -7.200 1.00 94.69 111 ARG A C 1
ATOM 885 O O . ARG A 1 111 ? -12.217 3.551 -8.167 1.00 94.69 111 ARG A O 1
ATOM 892 N N . VAL A 1 112 ? -12.435 4.153 -5.998 1.00 95.25 112 VAL A N 1
ATOM 893 C CA . VAL A 1 112 ? -11.003 4.232 -5.706 1.00 95.25 112 VAL A CA 1
ATOM 894 C C . VAL A 1 112 ? -10.354 2.870 -5.926 1.00 95.25 112 VAL A C 1
ATOM 896 O O . VAL A 1 112 ? -9.333 2.800 -6.597 1.00 95.25 112 VAL A O 1
ATOM 899 N N . LEU A 1 113 ? -10.967 1.778 -5.458 1.00 94.88 113 LEU A N 1
ATOM 900 C CA . LEU A 1 113 ? -10.426 0.430 -5.635 1.00 94.88 113 LEU A CA 1
ATOM 901 C C . LEU A 1 113 ? -10.302 0.049 -7.119 1.00 94.88 113 LEU A C 1
ATOM 903 O O . LEU A 1 113 ? -9.223 -0.349 -7.553 1.00 94.88 113 LEU A O 1
ATOM 907 N N . ALA A 1 114 ? -11.354 0.237 -7.922 1.00 95.06 114 ALA A N 1
ATOM 908 C CA . ALA A 1 114 ? -11.315 -0.080 -9.352 1.00 95.06 114 ALA A CA 1
ATOM 909 C C . ALA A 1 114 ? -10.339 0.820 -10.131 1.00 95.06 114 ALA A C 1
ATOM 911 O O . ALA A 1 114 ? -9.528 0.331 -10.922 1.00 95.06 114 ALA A O 1
ATOM 912 N N . ALA A 1 115 ? -10.385 2.132 -9.891 1.00 94.81 115 ALA A N 1
ATOM 913 C CA . ALA A 1 115 ? -9.563 3.090 -10.619 1.00 94.81 115 ALA A CA 1
ATOM 914 C C . ALA A 1 115 ? -8.079 3.014 -10.221 1.00 94.81 115 ALA A C 1
ATOM 916 O O . ALA A 1 115 ? -7.217 3.110 -11.094 1.00 94.81 115 ALA A O 1
ATOM 917 N N . LYS A 1 116 ? -7.760 2.764 -8.943 1.00 95.06 116 LYS A N 1
ATOM 918 C CA . LYS A 1 116 ? -6.377 2.582 -8.473 1.00 95.06 116 LYS A CA 1
ATOM 919 C C . LYS A 1 116 ? -5.777 1.264 -8.967 1.00 95.06 116 LYS A C 1
ATOM 921 O O . LYS A 1 116 ? -4.611 1.261 -9.353 1.00 95.06 116 LYS A O 1
ATOM 926 N N . LEU A 1 117 ? -6.558 0.177 -9.026 1.00 94.00 117 LEU A N 1
ATOM 927 C CA . LEU A 1 117 ? -6.120 -1.080 -9.651 1.00 94.00 117 LEU A CA 1
ATOM 928 C C . LEU A 1 117 ? -5.775 -0.865 -11.128 1.00 94.00 117 LEU A C 1
ATOM 930 O O . LEU A 1 117 ? -4.650 -1.142 -11.536 1.00 94.00 117 LEU A O 1
ATOM 934 N N . GLY A 1 118 ? -6.713 -0.328 -11.916 1.00 93.44 118 GLY A N 1
ATOM 935 C CA . GLY A 1 118 ? -6.502 -0.100 -13.348 1.00 93.44 118 GLY A CA 1
ATOM 936 C C . GLY A 1 118 ? -5.358 0.875 -13.627 1.00 93.44 118 GLY A C 1
ATOM 937 O O . GLY A 1 118 ? -4.473 0.585 -14.431 1.00 93.44 118 GLY A O 1
ATOM 938 N N . GLY A 1 119 ? -5.333 2.005 -12.916 1.00 92.94 119 GLY A N 1
ATOM 939 C CA . GLY A 1 119 ? -4.294 3.021 -13.067 1.00 92.94 119 GLY A CA 1
ATOM 940 C C . GLY A 1 119 ? -2.920 2.516 -12.638 1.00 92.94 119 GLY A C 1
ATOM 941 O O . GLY A 1 119 ? -1.933 2.783 -13.322 1.00 92.94 119 GLY A O 1
ATOM 942 N N . GLY A 1 120 ? -2.853 1.740 -11.553 1.00 92.25 120 GLY A N 1
ATOM 943 C CA . GLY A 1 120 ? -1.618 1.138 -11.061 1.00 92.25 120 GLY A CA 1
ATOM 944 C C . GLY A 1 120 ? -1.051 0.095 -12.022 1.00 92.25 120 GLY A C 1
ATOM 945 O O . GLY A 1 120 ? 0.136 0.156 -12.332 1.00 92.25 120 GLY A O 1
ATOM 946 N N . ILE A 1 121 ? -1.893 -0.806 -12.544 1.00 93.06 121 ILE A N 1
ATOM 947 C CA . ILE A 1 121 ? -1.482 -1.833 -13.517 1.00 93.06 121 ILE A CA 1
ATOM 948 C C . ILE A 1 121 ? -0.968 -1.181 -14.801 1.00 93.06 121 ILE A C 1
ATOM 950 O O . ILE A 1 121 ? 0.096 -1.556 -15.283 1.00 93.06 121 ILE A O 1
ATOM 954 N N . LEU A 1 122 ? -1.676 -0.178 -15.331 1.00 92.81 122 LEU A N 1
ATOM 955 C CA . LEU A 1 122 ? -1.242 0.535 -16.534 1.00 92.81 122 LEU A CA 1
ATOM 956 C C . LEU A 1 122 ? 0.052 1.318 -16.304 1.00 92.81 122 LEU A C 1
ATOM 958 O O . LEU A 1 122 ? 0.963 1.227 -17.119 1.00 92.81 122 LEU A O 1
ATOM 962 N N . SER A 1 123 ? 0.159 2.058 -15.199 1.00 91.81 123 SER A N 1
ATOM 963 C CA . SER A 1 123 ? 1.330 2.905 -14.937 1.00 91.81 123 SER A CA 1
ATOM 964 C C . SER A 1 123 ? 2.587 2.070 -14.687 1.00 91.81 123 SER A C 1
ATOM 966 O O . SER A 1 123 ? 3.607 2.289 -15.337 1.00 91.81 123 SER A O 1
ATOM 968 N N . LEU A 1 124 ? 2.510 1.071 -13.800 1.00 89.69 124 LEU A N 1
ATOM 969 C CA . LEU A 1 124 ? 3.629 0.156 -13.544 1.00 89.69 124 LEU A CA 1
ATOM 970 C C . LEU A 1 124 ? 3.929 -0.707 -14.774 1.00 89.69 124 LEU A C 1
ATOM 972 O O . LEU A 1 124 ? 5.086 -0.924 -15.112 1.00 89.69 124 LEU A O 1
ATOM 976 N N . GLY A 1 125 ? 2.890 -1.135 -15.490 1.00 87.56 125 GLY A N 1
ATOM 977 C CA . GLY A 1 125 ? 3.009 -1.914 -16.716 1.00 87.56 125 GLY A CA 1
ATOM 978 C C . GLY A 1 125 ? 3.656 -1.185 -17.887 1.00 87.56 125 GLY A C 1
ATOM 979 O O . GLY A 1 125 ? 4.284 -1.816 -18.730 1.00 87.56 125 GLY A O 1
ATOM 980 N N . CYS A 1 126 ? 3.537 0.140 -17.927 1.00 89.44 126 CYS A N 1
ATOM 981 C CA . CYS A 1 126 ? 4.234 0.994 -18.887 1.00 89.44 126 CYS A CA 1
ATOM 982 C C . CYS A 1 126 ? 5.687 1.294 -18.479 1.00 89.44 126 CYS A C 1
ATOM 984 O O . CYS A 1 126 ? 6.382 2.001 -19.205 1.00 89.44 126 CYS A O 1
ATOM 986 N N . GLY A 1 127 ? 6.149 0.781 -17.334 1.00 86.38 127 GLY A N 1
ATOM 987 C CA . GLY A 1 127 ? 7.512 0.974 -16.846 1.00 86.38 127 GLY A CA 1
ATOM 988 C C . GLY A 1 127 ? 7.747 2.305 -16.132 1.00 86.38 127 GLY A C 1
ATOM 989 O O . GLY A 1 127 ? 8.893 2.742 -16.036 1.00 86.38 127 GLY A O 1
ATOM 990 N N . LEU A 1 128 ? 6.700 2.978 -15.634 1.00 88.00 128 LEU A N 1
ATOM 991 C CA . LEU A 1 128 ? 6.905 4.161 -14.795 1.00 88.00 128 LEU A CA 1
ATOM 992 C C . LEU A 1 128 ? 7.588 3.760 -13.479 1.00 88.00 128 LEU A C 1
ATOM 994 O O . LEU A 1 128 ? 7.234 2.759 -12.857 1.00 88.00 128 LEU A O 1
ATOM 998 N N . SER A 1 129 ? 8.521 4.599 -13.022 1.00 85.44 129 SER A N 1
ATOM 999 C CA . SER A 1 129 ? 9.251 4.418 -11.762 1.00 85.44 129 SER A CA 1
ATOM 1000 C C . SER A 1 129 ? 8.369 4.743 -10.551 1.00 85.44 129 SER A C 1
ATOM 1002 O O . SER A 1 129 ? 8.526 5.777 -9.902 1.00 85.44 129 SER A O 1
ATOM 1004 N N . LEU A 1 130 ? 7.409 3.867 -10.264 1.00 85.44 130 LEU A N 1
ATOM 1005 C CA . LEU A 1 130 ? 6.486 3.970 -9.136 1.00 85.44 130 LEU A CA 1
ATOM 1006 C C . LEU A 1 130 ? 6.661 2.767 -8.205 1.00 85.44 130 LEU A C 1
ATOM 1008 O O . LEU A 1 130 ? 6.895 1.641 -8.639 1.00 85.44 130 LEU A O 1
ATOM 1012 N N . GLY A 1 131 ? 6.489 2.996 -6.906 1.00 84.81 131 GLY A N 1
ATOM 1013 C CA . GLY A 1 131 ? 6.397 1.919 -5.928 1.00 84.81 131 GLY A CA 1
ATOM 1014 C C . GLY A 1 131 ? 5.004 1.286 -5.920 1.00 84.81 131 GLY A C 1
ATOM 1015 O O . GLY A 1 131 ? 3.987 1.973 -6.016 1.00 84.81 131 GLY A O 1
ATOM 1016 N N . ARG A 1 132 ? 4.939 -0.032 -5.716 1.00 88.56 132 ARG A N 1
ATOM 1017 C CA . ARG A 1 132 ? 3.676 -0.751 -5.447 1.00 88.56 132 ARG A CA 1
ATOM 1018 C C . ARG A 1 132 ? 3.177 -0.589 -4.006 1.00 88.56 132 ARG A C 1
ATOM 1020 O O . ARG A 1 132 ? 2.093 -1.070 -3.687 1.00 88.56 132 ARG A O 1
ATOM 1027 N N . GLU A 1 133 ? 3.960 0.070 -3.151 1.00 89.19 133 GLU A N 1
ATOM 1028 C CA . GLU A 1 133 ? 3.701 0.230 -1.715 1.00 89.19 133 GLU A CA 1
ATOM 1029 C C . GLU A 1 133 ? 2.428 1.043 -1.475 1.00 89.19 133 GLU A C 1
ATOM 1031 O O . GLU A 1 133 ? 1.431 0.498 -1.005 1.00 89.19 133 GLU A O 1
ATOM 1036 N N . GLY A 1 134 ? 2.425 2.309 -1.901 1.00 90.81 134 GLY A N 1
ATOM 1037 C CA . GLY A 1 134 ? 1.295 3.225 -1.733 1.00 90.81 134 GLY A CA 1
ATOM 1038 C C . GLY A 1 134 ? -0.033 2.661 -2.253 1.00 90.81 134 GLY A C 1
ATOM 1039 O O . GLY A 1 134 ? -0.991 2.556 -1.479 1.00 90.81 134 GLY A O 1
ATOM 1040 N N . PRO A 1 135 ? -0.099 2.203 -3.522 1.00 94.12 135 PRO A N 1
ATOM 1041 C CA . PRO A 1 135 ? -1.315 1.611 -4.063 1.00 94.12 135 PRO A CA 1
ATOM 1042 C C . PRO A 1 135 ? -1.812 0.410 -3.255 1.00 94.12 135 PRO A C 1
ATOM 1044 O O . PRO A 1 135 ? -3.011 0.302 -3.027 1.00 94.12 135 PRO A O 1
ATOM 1047 N N . SER A 1 136 ? -0.924 -0.460 -2.768 1.00 95.38 136 SER A N 1
ATOM 1048 C CA . SER A 1 136 ? -1.325 -1.634 -1.978 1.00 95.38 136 SER A CA 1
ATOM 1049 C C . SER A 1 136 ? -1.956 -1.246 -0.640 1.00 95.38 136 SER A C 1
ATOM 1051 O O . SER A 1 136 ? -2.955 -1.843 -0.236 1.00 95.38 136 SER A O 1
ATOM 1053 N N . ILE A 1 137 ? -1.422 -0.217 0.022 1.00 95.94 137 ILE A N 1
ATOM 1054 C CA . ILE A 1 137 ? -1.964 0.306 1.285 1.00 95.94 137 ILE A CA 1
ATOM 1055 C C . ILE A 1 137 ? -3.360 0.897 1.046 1.00 95.94 137 ILE A C 1
ATOM 1057 O O . ILE A 1 137 ? -4.303 0.550 1.758 1.00 95.94 137 ILE A O 1
ATOM 1061 N N . GLN A 1 138 ? -3.525 1.726 0.007 1.00 96.94 138 GLN A N 1
ATOM 1062 C CA . GLN A 1 138 ? -4.819 2.334 -0.330 1.00 96.94 138 GLN A CA 1
ATOM 1063 C C . GLN A 1 138 ? -5.855 1.297 -0.761 1.00 96.94 138 GLN A C 1
ATOM 1065 O O . GLN A 1 138 ?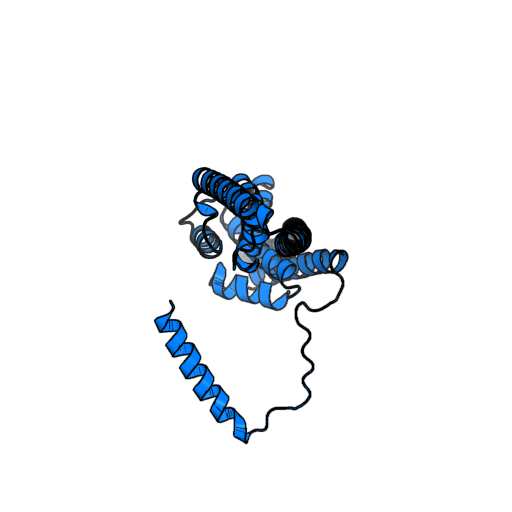 -7.002 1.359 -0.323 1.00 96.94 138 GLN A O 1
ATOM 1070 N N . LEU A 1 139 ? -5.465 0.309 -1.564 1.00 97.12 139 LEU A N 1
ATOM 1071 C CA . LEU A 1 139 ? -6.346 -0.789 -1.961 1.00 97.12 139 LEU A CA 1
ATOM 1072 C C . LEU A 1 139 ? -6.787 -1.622 -0.756 1.00 97.12 139 LEU A C 1
ATOM 1074 O O . LEU A 1 139 ? -7.977 -1.910 -0.619 1.00 97.12 139 LEU A O 1
ATOM 1078 N N . GLY A 1 140 ? -5.857 -1.953 0.143 1.00 97.06 140 GLY A N 1
ATOM 1079 C CA . GLY A 1 140 ? -6.162 -2.675 1.375 1.00 97.06 140 GLY A CA 1
ATOM 1080 C C . GLY A 1 140 ? -7.118 -1.899 2.286 1.00 97.06 140 GLY A C 1
ATOM 1081 O O . GLY A 1 140 ? -8.096 -2.469 2.776 1.00 97.06 140 GLY A O 1
ATOM 1082 N N . ALA A 1 141 ? -6.890 -0.596 2.455 1.00 97.06 141 ALA A N 1
ATOM 1083 C CA . ALA A 1 141 ? -7.751 0.309 3.214 1.00 97.06 141 ALA A CA 1
ATOM 1084 C C . ALA A 1 141 ? -9.159 0.442 2.604 1.00 97.06 141 ALA A C 1
ATOM 1086 O O . ALA A 1 141 ? -10.160 0.355 3.317 1.00 97.06 141 ALA A O 1
ATOM 1087 N N . MET A 1 142 ? -9.265 0.601 1.282 1.00 97.12 142 MET A N 1
ATOM 1088 C CA . MET A 1 142 ? -10.557 0.711 0.595 1.00 97.12 142 MET A CA 1
ATOM 1089 C C . MET A 1 142 ? -11.336 -0.606 0.600 1.00 97.12 142 MET A C 1
ATOM 1091 O O . MET A 1 142 ? -12.559 -0.587 0.742 1.00 97.12 142 MET A O 1
ATOM 1095 N N . ALA A 1 143 ? -10.658 -1.752 0.511 1.00 97.44 143 ALA A N 1
ATOM 1096 C CA . ALA A 1 143 ? -11.297 -3.055 0.680 1.00 97.44 143 ALA A CA 1
ATOM 1097 C C . ALA A 1 143 ? -11.898 -3.202 2.091 1.00 97.44 143 ALA A C 1
ATOM 1099 O O . ALA A 1 143 ? -13.055 -3.607 2.237 1.00 97.44 143 ALA A O 1
ATOM 1100 N N . ALA A 1 144 ? -11.162 -2.773 3.120 1.00 96.94 144 ALA A N 1
ATOM 1101 C CA . ALA A 1 144 ? -11.652 -2.750 4.495 1.00 96.94 144 ALA A CA 1
ATOM 1102 C C . ALA A 1 144 ? -12.828 -1.783 4.689 1.00 96.94 144 ALA A C 1
ATOM 1104 O O . ALA A 1 144 ? -13.814 -2.125 5.345 1.00 96.94 144 ALA A O 1
ATOM 1105 N N . LYS A 1 145 ? -12.778 -0.601 4.062 1.00 96.31 145 LYS A N 1
ATOM 1106 C CA . LYS A 1 145 ? -13.908 0.334 4.044 1.00 96.31 145 LYS A CA 1
ATOM 1107 C C . LYS A 1 145 ? -15.143 -0.277 3.382 1.00 96.31 145 LYS A C 1
ATOM 1109 O O . LYS A 1 145 ? -16.249 -0.130 3.896 1.00 96.31 145 LYS A O 1
ATOM 1114 N N . GLY A 1 146 ? -14.970 -0.989 2.270 1.00 95.75 146 GLY A N 1
ATOM 1115 C CA . GLY A 1 146 ? -16.056 -1.720 1.617 1.00 95.75 146 GLY A CA 1
ATOM 1116 C C . GLY A 1 146 ? -16.701 -2.740 2.555 1.00 95.75 146 GLY A C 1
ATOM 1117 O O . GLY A 1 146 ? -17.924 -2.747 2.700 1.00 95.75 146 GLY A O 1
ATOM 1118 N N . PHE A 1 147 ? -15.885 -3.528 3.264 1.00 95.50 147 PHE A N 1
ATOM 1119 C CA . PHE A 1 147 ? -16.350 -4.474 4.284 1.00 95.50 147 PHE A CA 1
ATOM 1120 C C . PHE A 1 147 ? -17.108 -3.779 5.430 1.00 95.50 147 PHE A C 1
ATOM 1122 O O . PHE A 1 147 ? -18.214 -4.198 5.782 1.00 95.50 147 PHE A O 1
ATOM 1129 N N . SER A 1 148 ? -16.564 -2.680 5.959 1.00 94.56 148 SER A N 1
ATOM 1130 C CA . SER A 1 148 ? -17.195 -1.843 6.992 1.00 94.56 148 SER A CA 1
ATOM 1131 C C . SER A 1 148 ? -18.579 -1.340 6.564 1.00 94.56 148 SER A C 1
ATOM 1133 O O . SER A 1 148 ? -19.567 -1.482 7.292 1.00 94.56 148 SER A O 1
ATOM 1135 N N . ARG A 1 149 ? -18.686 -0.804 5.341 1.00 92.88 149 ARG A N 1
ATOM 1136 C CA . ARG A 1 149 ? -19.944 -0.263 4.804 1.00 92.88 149 ARG A CA 1
ATOM 1137 C C . ARG A 1 149 ? -20.979 -1.353 4.535 1.00 92.88 149 ARG A C 1
ATOM 1139 O O . ARG A 1 14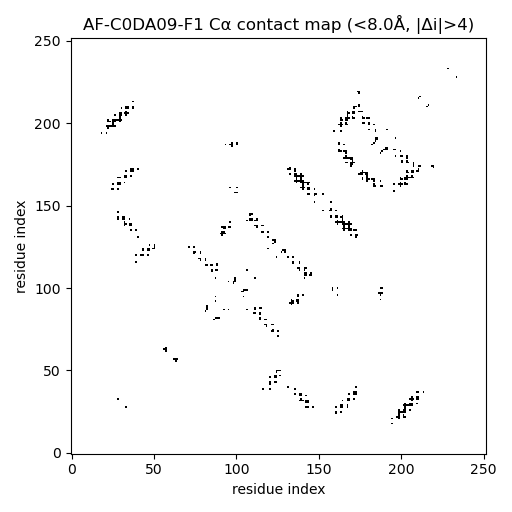9 ? -22.155 -1.138 4.825 1.00 92.88 149 ARG A O 1
ATOM 1146 N N . LEU A 1 150 ? -20.563 -2.522 4.043 1.00 93.00 150 LEU A N 1
ATOM 1147 C CA . LEU A 1 150 ? -21.457 -3.672 3.847 1.00 93.00 150 LEU A CA 1
ATOM 1148 C C . LEU A 1 150 ? -22.003 -4.212 5.172 1.00 93.00 150 LEU A C 1
ATOM 1150 O O . LEU A 1 150 ? -23.180 -4.556 5.263 1.00 93.00 150 LEU A O 1
ATOM 1154 N N . THR A 1 151 ? -21.165 -4.237 6.207 1.00 90.81 151 THR A N 1
ATOM 1155 C CA . THR A 1 151 ? -21.545 -4.671 7.559 1.00 90.81 151 THR A CA 1
ATOM 1156 C C . THR A 1 151 ? -22.190 -3.557 8.394 1.00 90.81 151 THR A C 1
ATOM 1158 O O . THR A 1 151 ? -22.535 -3.784 9.551 1.00 90.81 151 THR A O 1
ATOM 1161 N N . LYS A 1 152 ? -22.429 -2.377 7.795 1.00 89.56 152 LYS A N 1
ATOM 1162 C CA . LYS A 1 152 ? -23.101 -1.206 8.392 1.00 89.56 152 LYS A CA 1
ATOM 1163 C C . LYS A 1 152 ? -22.465 -0.746 9.710 1.00 89.56 152 LYS A C 1
ATOM 1165 O O . LYS A 1 152 ? -23.166 -0.380 10.654 1.00 89.56 152 LYS A O 1
ATOM 1170 N N . ARG A 1 153 ? -21.134 -0.763 9.763 1.00 86.88 153 ARG A N 1
ATOM 1171 C CA . ARG A 1 153 ? -20.356 -0.366 10.941 1.00 86.88 153 ARG A CA 1
ATOM 1172 C C . ARG A 1 153 ? -20.409 1.137 11.179 1.00 86.88 153 ARG A C 1
ATOM 1174 O O . ARG A 1 153 ? -20.654 1.936 10.273 1.00 86.88 153 ARG A O 1
ATOM 1181 N N . VAL A 1 154 ? -20.183 1.525 12.430 1.00 89.56 154 VAL A N 1
ATOM 1182 C CA . VAL A 1 154 ? -20.139 2.938 12.826 1.00 89.56 154 VAL A CA 1
ATOM 1183 C C . VAL A 1 154 ? -18.832 3.560 12.327 1.00 89.56 154 VAL A C 1
ATOM 1185 O O . VAL A 1 154 ? -17.817 2.877 12.235 1.00 89.56 154 VAL A O 1
ATOM 1188 N N . LYS A 1 155 ? -18.814 4.872 12.060 1.00 86.88 155 LYS A N 1
ATOM 1189 C CA . LYS A 1 155 ? -17.622 5.581 11.553 1.00 86.88 155 LYS A CA 1
ATOM 1190 C C . LYS A 1 155 ? -16.348 5.348 12.382 1.00 86.88 155 LYS A C 1
ATOM 1192 O O . LYS A 1 155 ? -15.263 5.307 11.818 1.00 86.88 155 LYS A O 1
ATOM 1197 N N . THR A 1 156 ? -16.459 5.194 13.701 1.00 87.44 156 THR A N 1
ATOM 1198 C CA . THR A 1 156 ? -15.299 4.912 14.563 1.00 87.44 156 THR A CA 1
ATOM 1199 C C . THR A 1 156 ? -14.720 3.520 14.305 1.00 87.44 156 THR A C 1
ATOM 1201 O O . THR A 1 156 ? -13.510 3.381 14.171 1.00 87.44 156 THR A O 1
ATOM 1204 N N . GLU A 1 157 ? -15.577 2.502 14.180 1.00 88.88 157 GLU A N 1
ATOM 1205 C CA . GLU A 1 157 ? -15.165 1.137 13.825 1.00 88.88 157 GLU A CA 1
ATOM 1206 C C . GLU A 1 157 ? -14.612 1.095 12.397 1.00 88.88 157 GLU A C 1
ATOM 1208 O O . GLU A 1 157 ? -13.587 0.471 12.151 1.00 88.88 157 GLU A O 1
ATOM 1213 N N . GLU A 1 158 ? -15.223 1.836 11.468 1.00 92.88 158 GLU A N 1
ATOM 1214 C CA . GLU A 1 158 ? -14.730 1.965 10.096 1.00 92.88 158 GLU A CA 1
ATOM 1215 C C . GLU A 1 158 ? -13.280 2.447 10.046 1.00 92.88 158 GLU A C 1
ATOM 1217 O O . GLU A 1 158 ? -12.471 1.845 9.347 1.00 92.88 158 GLU A O 1
ATOM 1222 N N . LYS A 1 159 ? -12.926 3.488 10.810 1.00 93.19 159 LYS A N 1
ATOM 1223 C CA . LYS A 1 159 ? -11.545 3.993 10.874 1.00 93.19 159 LYS A CA 1
ATOM 1224 C C . LYS A 1 159 ? -10.570 2.922 11.370 1.00 93.19 159 LYS A C 1
ATOM 1226 O O . LYS A 1 159 ? -9.488 2.776 10.809 1.00 93.19 159 LYS A O 1
ATOM 1231 N N . VAL A 1 160 ? -10.968 2.130 12.368 1.00 93.06 160 VAL A N 1
ATOM 1232 C CA . VAL A 1 160 ? -10.163 1.001 12.865 1.00 93.06 160 VAL A CA 1
ATOM 1233 C C . VAL A 1 160 ? -9.980 -0.061 11.779 1.00 93.06 160 VAL A C 1
ATOM 1235 O O . VAL A 1 160 ? -8.860 -0.519 11.550 1.00 93.06 160 VAL A O 1
ATOM 1238 N N . LEU A 1 161 ? -11.048 -0.418 11.060 1.00 94.62 161 LEU A N 1
ATOM 1239 C CA . LEU A 1 161 ? -10.990 -1.392 9.967 1.00 94.62 161 LEU A CA 1
ATOM 1240 C C . LEU A 1 161 ? -10.146 -0.882 8.793 1.00 94.62 161 LEU A C 1
ATOM 1242 O O . LEU A 1 161 ? -9.358 -1.647 8.245 1.00 94.62 161 LEU A O 1
ATOM 1246 N N . ILE A 1 162 ? -10.245 0.402 8.440 1.00 96.06 162 ILE A N 1
ATOM 1247 C CA . ILE A 1 162 ? -9.405 1.050 7.422 1.00 96.06 162 ILE A CA 1
ATOM 1248 C C . ILE A 1 162 ? -7.925 0.926 7.793 1.00 96.06 162 ILE A C 1
ATOM 1250 O O . ILE A 1 162 ? -7.125 0.519 6.950 1.00 96.06 162 ILE A O 1
ATOM 1254 N N . THR A 1 163 ? -7.557 1.191 9.050 1.00 96.12 163 THR A N 1
ATOM 1255 C CA . THR A 1 163 ? -6.181 0.999 9.535 1.00 96.12 163 THR A CA 1
ATOM 1256 C C . THR A 1 163 ? -5.752 -0.470 9.475 1.00 96.12 163 THR A C 1
ATOM 1258 O O . THR A 1 163 ? -4.645 -0.763 9.022 1.00 96.12 163 THR A O 1
ATOM 1261 N N . CYS A 1 164 ? -6.632 -1.411 9.834 1.00 96.38 164 CYS A N 1
ATOM 1262 C CA . CYS A 1 164 ? -6.367 -2.846 9.671 1.00 96.38 164 CYS A CA 1
ATOM 1263 C C . CYS A 1 164 ? -6.133 -3.219 8.198 1.00 96.38 164 CYS A C 1
ATOM 1265 O O . CYS A 1 164 ? -5.215 -3.975 7.886 1.00 96.38 164 CYS A O 1
ATOM 1267 N N . GLY A 1 165 ? -6.926 -2.656 7.285 1.00 96.94 165 GLY A N 1
ATOM 1268 C CA . GLY A 1 165 ? -6.789 -2.831 5.841 1.00 96.94 165 GLY A CA 1
ATOM 1269 C C . GLY A 1 165 ? -5.494 -2.246 5.284 1.00 96.94 165 GLY A C 1
ATOM 1270 O O . GLY A 1 165 ? -4.844 -2.888 4.461 1.00 96.94 165 GLY A O 1
ATOM 1271 N N . ALA A 1 166 ? -5.088 -1.063 5.752 1.00 97.00 166 ALA A N 1
ATOM 1272 C CA . ALA A 1 166 ? -3.812 -0.440 5.404 1.00 97.00 166 ALA A CA 1
ATOM 1273 C C . ALA A 1 166 ? -2.627 -1.312 5.858 1.00 97.00 166 ALA A C 1
ATOM 1275 O O . ALA A 1 166 ? -1.715 -1.582 5.072 1.00 97.00 166 ALA A O 1
ATOM 1276 N N . SER A 1 167 ? -2.691 -1.828 7.091 1.00 97.00 167 SER A N 1
ATOM 1277 C CA . SER A 1 167 ? -1.709 -2.767 7.645 1.00 97.00 167 SER A CA 1
ATOM 1278 C C . SER A 1 167 ? -1.615 -4.055 6.820 1.00 97.00 167 SER A C 1
ATOM 1280 O O . SER A 1 167 ? -0.531 -4.459 6.389 1.00 97.00 167 SER A O 1
ATOM 1282 N N . ALA A 1 168 ? -2.768 -4.662 6.521 1.00 97.19 168 ALA A N 1
ATOM 1283 C CA . ALA A 1 168 ? -2.881 -5.838 5.668 1.00 97.19 168 ALA A CA 1
ATOM 1284 C C . ALA A 1 168 ? -2.329 -5.590 4.258 1.00 97.19 168 ALA A C 1
ATOM 1286 O O . ALA A 1 168 ? -1.648 -6.460 3.710 1.00 97.19 168 ALA A O 1
ATOM 1287 N N . GLY A 1 169 ? -2.586 -4.418 3.675 1.00 96.19 169 GLY A N 1
ATOM 1288 C CA . GLY A 1 169 ? -2.120 -4.074 2.337 1.00 96.19 169 GLY A CA 1
ATOM 1289 C C . GLY A 1 169 ? -0.602 -3.927 2.251 1.00 96.19 169 GLY A C 1
ATOM 1290 O O . GLY A 1 169 ? 0.007 -4.487 1.337 1.00 96.19 169 GLY A O 1
ATOM 1291 N N . LEU A 1 170 ? 0.031 -3.270 3.229 1.00 95.31 170 LEU A N 1
ATOM 1292 C CA . LEU A 1 170 ? 1.497 -3.219 3.297 1.00 95.31 170 LEU A CA 1
ATOM 1293 C C . LEU A 1 170 ? 2.093 -4.617 3.518 1.00 95.31 170 LEU A C 1
ATOM 1295 O O . LEU A 1 170 ? 3.048 -5.007 2.843 1.00 95.31 170 LEU A O 1
ATOM 1299 N N . SER A 1 171 ? 1.490 -5.398 4.416 1.00 95.19 171 SER A N 1
ATOM 1300 C CA . SER A 1 171 ? 1.923 -6.761 4.723 1.00 95.19 171 SER A CA 1
ATOM 1301 C C . SER A 1 171 ? 1.919 -7.669 3.488 1.00 95.19 171 SER A C 1
ATOM 1303 O O . SER A 1 171 ? 2.947 -8.264 3.170 1.00 95.19 171 SER A O 1
ATOM 1305 N N . ALA A 1 172 ? 0.826 -7.708 2.715 1.00 94.00 172 ALA A N 1
ATOM 1306 C CA . ALA A 1 172 ? 0.753 -8.502 1.480 1.00 94.00 172 ALA A CA 1
ATOM 1307 C C . ALA A 1 172 ? 1.679 -7.982 0.367 1.00 94.00 172 ALA A C 1
ATOM 1309 O O . ALA A 1 172 ? 2.154 -8.755 -0.476 1.00 94.00 172 ALA A O 1
ATOM 1310 N N . ALA A 1 173 ? 1.965 -6.678 0.345 1.00 91.81 173 ALA A N 1
ATOM 1311 C CA . ALA A 1 173 ? 2.910 -6.121 -0.609 1.00 91.81 173 ALA A CA 1
ATOM 1312 C C . ALA A 1 173 ? 4.344 -6.591 -0.305 1.00 91.81 173 ALA A C 1
ATOM 1314 O O . ALA A 1 173 ? 5.023 -7.099 -1.202 1.00 91.81 173 ALA A O 1
ATOM 1315 N N . PHE A 1 174 ? 4.800 -6.489 0.941 1.00 89.06 174 PHE A N 1
ATOM 1316 C CA . PHE A 1 174 ? 6.209 -6.729 1.294 1.00 89.06 174 PHE A CA 1
ATOM 1317 C C . PHE A 1 174 ? 6.491 -8.071 1.947 1.00 89.06 174 PHE A C 1
ATOM 1319 O O . PHE A 1 174 ? 7.653 -8.392 2.183 1.00 89.06 174 PHE A O 1
ATOM 1326 N N . ASN A 1 175 ? 5.455 -8.866 2.209 1.00 89.56 175 ASN A N 1
ATOM 1327 C CA . ASN A 1 175 ? 5.569 -10.082 3.006 1.00 89.56 175 ASN A CA 1
ATOM 1328 C C . ASN A 1 175 ? 6.161 -9.784 4.404 1.00 89.56 175 ASN A C 1
ATOM 1330 O O . ASN A 1 175 ? 6.961 -10.551 4.943 1.00 89.56 175 ASN A O 1
ATOM 1334 N N . ALA A 1 176 ? 5.812 -8.607 4.942 1.00 90.75 176 ALA A N 1
ATOM 1335 C CA . ALA A 1 176 ? 6.425 -7.982 6.112 1.00 90.75 176 ALA A CA 1
ATOM 1336 C C . ALA A 1 176 ? 5.341 -7.547 7.117 1.00 90.75 176 ALA A C 1
ATOM 1338 O O . ALA A 1 176 ? 4.989 -6.364 7.190 1.00 90.75 176 ALA A O 1
ATOM 1339 N N . PRO A 1 177 ? 4.795 -8.485 7.911 1.00 92.31 177 PRO A N 1
ATOM 1340 C CA . PRO A 1 177 ? 3.637 -8.203 8.750 1.00 92.31 177 PRO A CA 1
ATOM 1341 C C . PRO A 1 177 ? 3.920 -7.173 9.848 1.00 92.31 177 PRO A C 1
ATOM 1343 O O . PRO A 1 177 ? 3.093 -6.296 10.091 1.00 92.31 177 PRO A O 1
ATOM 1346 N N . ILE A 1 178 ? 5.103 -7.234 10.471 1.00 94.00 178 ILE A N 1
ATOM 1347 C CA . ILE A 1 178 ? 5.517 -6.310 11.543 1.00 94.00 178 ILE A CA 1
ATOM 1348 C C . ILE A 1 178 ? 5.619 -4.875 11.016 1.00 94.00 178 ILE A C 1
ATOM 1350 O O . ILE A 1 178 ? 5.108 -3.956 11.651 1.00 94.00 178 ILE A O 1
ATOM 1354 N N . ALA A 1 179 ? 6.207 -4.695 9.829 1.00 93.06 179 ALA A N 1
ATOM 1355 C CA . ALA A 1 179 ? 6.286 -3.390 9.180 1.00 93.06 179 ALA A CA 1
ATOM 1356 C C . ALA A 1 179 ? 4.886 -2.840 8.871 1.00 93.06 179 ALA A C 1
ATOM 1358 O O . ALA A 1 179 ? 4.617 -1.676 9.146 1.00 93.06 179 ALA A O 1
ATOM 1359 N N . GLY A 1 180 ? 3.970 -3.688 8.382 1.00 93.94 180 GLY A N 1
ATOM 1360 C CA . GLY A 1 180 ? 2.569 -3.315 8.154 1.00 93.94 180 GLY A CA 1
ATOM 1361 C C . GLY A 1 180 ? 1.861 -2.822 9.410 1.00 93.94 180 GLY A C 1
ATOM 1362 O O . GLY A 1 180 ? 1.105 -1.852 9.355 1.00 93.94 180 GLY A O 1
ATOM 1363 N N . ILE A 1 181 ? 2.101 -3.471 10.549 1.00 95.12 181 ILE A N 1
ATOM 1364 C CA . ILE A 1 181 ? 1.512 -3.080 11.834 1.00 95.12 181 ILE A CA 1
ATOM 1365 C C . ILE A 1 181 ? 2.050 -1.711 12.254 1.00 95.12 181 ILE A C 1
ATOM 1367 O O . ILE A 1 181 ? 1.258 -0.784 12.410 1.00 95.12 181 ILE A O 1
ATOM 1371 N N . LEU A 1 182 ? 3.375 -1.567 12.360 1.00 94.94 182 LEU A N 1
ATOM 1372 C CA . LEU A 1 182 ? 4.014 -0.322 12.802 1.00 94.94 182 LEU A CA 1
ATOM 1373 C C . LEU A 1 182 ? 3.633 0.859 11.911 1.00 94.94 182 LEU A C 1
ATOM 1375 O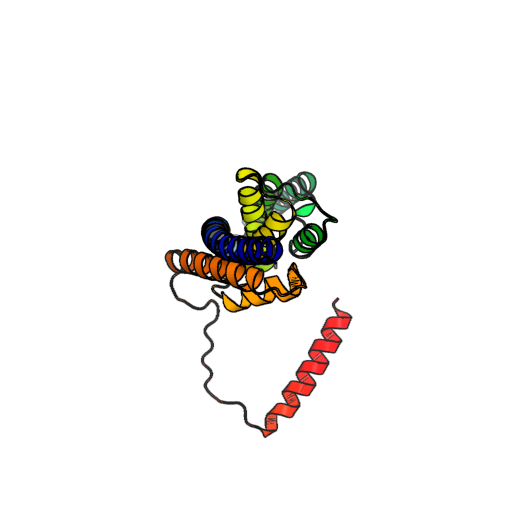 O . LEU A 1 182 ? 3.132 1.858 12.415 1.00 94.94 182 LEU A O 1
ATOM 1379 N N . PHE A 1 183 ? 3.730 0.697 10.590 1.00 94.56 183 PHE A N 1
ATOM 1380 C CA . PHE A 1 183 ? 3.363 1.740 9.635 1.00 94.56 183 PHE A CA 1
ATOM 1381 C C . PHE A 1 183 ? 1.906 2.198 9.799 1.00 94.56 183 PHE A C 1
ATOM 1383 O O . PHE A 1 183 ? 1.611 3.390 9.810 1.00 94.56 183 PHE A O 1
ATOM 1390 N N . SER A 1 184 ? 0.971 1.258 9.964 1.00 93.56 184 SER A N 1
ATOM 1391 C CA . SER A 1 184 ? -0.446 1.605 10.125 1.00 93.56 184 SER A CA 1
ATOM 1392 C C . SER A 1 184 ? -0.738 2.369 11.424 1.00 93.56 184 SER A C 1
ATOM 1394 O O . SER A 1 184 ? -1.663 3.179 11.473 1.00 93.56 184 SER A O 1
ATOM 1396 N N . LEU A 1 185 ? 0.053 2.130 12.470 1.00 93.38 185 LEU A N 1
ATOM 1397 C CA . LEU A 1 185 ? -0.110 2.760 13.777 1.00 93.38 185 LEU A CA 1
ATOM 1398 C C . LEU A 1 185 ? 0.578 4.126 13.843 1.00 93.38 185 LEU A C 1
ATOM 1400 O O . LEU A 1 185 ? -0.017 5.077 14.348 1.00 93.38 185 LEU A O 1
ATOM 1404 N N . GLU A 1 186 ? 1.806 4.214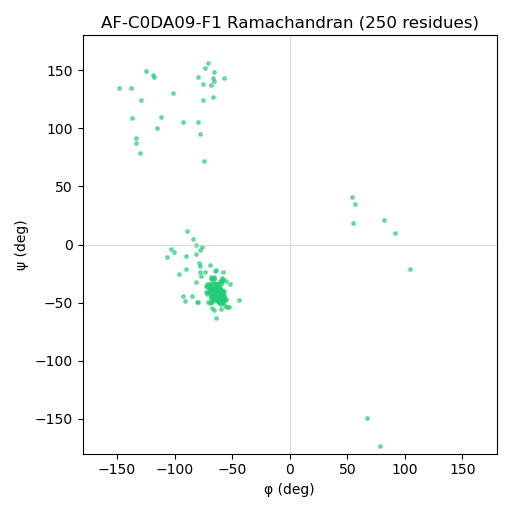 13.334 1.00 92.75 186 GLU A N 1
ATOM 1405 C CA . GLU A 1 186 ? 2.650 5.410 13.394 1.00 92.75 186 GLU A CA 1
ATOM 1406 C C . GLU A 1 186 ? 2.257 6.437 12.332 1.00 92.75 186 GLU A C 1
ATOM 1408 O O . GLU A 1 186 ? 2.015 7.592 12.674 1.00 92.75 186 GLU A O 1
ATOM 1413 N N . GLU A 1 187 ? 2.123 6.013 11.073 1.00 91.00 187 GLU A N 1
ATOM 1414 C CA . GLU A 1 187 ? 1.893 6.930 9.953 1.00 91.00 187 GLU A CA 1
ATOM 1415 C C . GLU A 1 187 ? 0.397 7.151 9.699 1.00 91.00 187 GLU A C 1
ATOM 1417 O O . GLU A 1 187 ? -0.074 8.283 9.626 1.00 91.00 187 GLU A O 1
ATOM 1422 N N . VAL A 1 188 ? -0.390 6.070 9.619 1.00 90.38 188 VAL A N 1
ATOM 1423 C CA . VAL A 1 188 ? -1.795 6.166 9.176 1.00 90.38 188 VAL A CA 1
ATOM 1424 C C . VAL A 1 188 ? -2.736 6.621 10.292 1.00 90.38 188 VAL A C 1
ATOM 1426 O O . VAL A 1 188 ? -3.566 7.504 10.078 1.00 90.38 188 VAL A O 1
ATOM 1429 N N . HIS A 1 189 ? -2.667 5.990 11.470 1.00 89.06 189 HIS A N 1
ATOM 1430 C CA . HIS A 1 189 ? -3.621 6.253 12.556 1.00 89.06 189 HIS A CA 1
ATOM 1431 C C . HIS A 1 189 ? -3.115 7.265 13.593 1.00 89.06 189 HIS A C 1
ATOM 1433 O O . HIS A 1 189 ? -3.931 7.906 14.254 1.00 89.06 189 HIS A O 1
ATOM 1439 N N . LYS A 1 190 ? -1.791 7.413 13.747 1.00 87.94 190 LYS A N 1
ATOM 1440 C CA . LYS A 1 190 ? -1.120 8.347 14.679 1.00 87.94 190 LYS A CA 1
ATOM 1441 C C . LYS A 1 190 ? -1.560 8.204 16.146 1.00 87.94 190 LYS A C 1
ATOM 1443 O O . LYS A 1 190 ? -1.359 9.099 16.964 1.00 87.94 190 LYS A O 1
ATOM 1448 N N . HIS A 1 191 ? -2.166 7.071 16.496 1.00 85.75 191 HIS A N 1
ATOM 1449 C CA . HIS A 1 191 ? -2.598 6.740 17.847 1.00 85.75 191 HIS A CA 1
ATOM 1450 C C . HIS A 1 191 ? -2.501 5.232 18.068 1.00 85.75 191 HIS A C 1
ATOM 1452 O O . HIS A 1 191 ? -2.928 4.436 17.233 1.00 85.75 191 HIS A O 1
ATOM 1458 N N . ILE A 1 192 ? -1.952 4.843 19.218 1.00 86.00 192 ILE A N 1
ATOM 1459 C CA . ILE A 1 192 ? -1.682 3.447 19.556 1.00 86.00 192 ILE A CA 1
ATOM 1460 C C . ILE A 1 192 ? -2.613 3.042 20.693 1.00 86.00 192 ILE A C 1
ATOM 1462 O O . ILE A 1 192 ? -2.440 3.463 21.835 1.00 86.00 192 ILE A O 1
ATOM 1466 N N . SER A 1 193 ? -3.589 2.191 20.384 1.00 87.25 193 SER A N 1
ATOM 1467 C CA . SER A 1 193 ? -4.442 1.546 21.380 1.00 87.25 193 SER A CA 1
ATOM 1468 C C . SER A 1 193 ? -4.252 0.026 21.322 1.00 87.25 193 SER A C 1
ATOM 1470 O O . SER A 1 193 ? -4.085 -0.523 20.231 1.00 87.25 193 SER A O 1
ATOM 1472 N N . PRO A 1 194 ? -4.302 -0.701 22.457 1.00 86.75 194 PRO A N 1
ATOM 1473 C CA . PRO A 1 194 ? -4.102 -2.154 22.459 1.00 86.75 194 PRO A CA 1
ATOM 1474 C C . PRO A 1 194 ? -5.054 -2.903 21.518 1.00 86.75 194 PRO A C 1
ATOM 1476 O O . PRO A 1 194 ? -4.707 -3.935 20.959 1.00 86.75 194 PRO A O 1
ATOM 1479 N N . GLU A 1 195 ? -6.260 -2.374 21.333 1.00 86.69 195 GLU A N 1
ATOM 1480 C CA . GLU A 1 195 ? -7.296 -2.972 20.490 1.00 86.69 195 GLU A CA 1
ATOM 1481 C C . GLU A 1 195 ? -6.954 -2.837 19.009 1.00 86.69 195 GLU A C 1
ATOM 1483 O O . GLU A 1 195 ? -7.072 -3.812 18.272 1.00 86.69 195 GLU A O 1
ATOM 1488 N N . LEU A 1 196 ? -6.463 -1.661 18.604 1.00 89.88 196 LEU A N 1
ATOM 1489 C CA . LEU A 1 196 ? -6.002 -1.385 17.247 1.00 89.88 196 LEU A CA 1
ATOM 1490 C C . LEU A 1 196 ? -4.742 -2.182 16.905 1.00 89.88 196 LEU A C 1
ATOM 1492 O O . LEU A 1 196 ? -4.607 -2.678 15.790 1.00 89.88 196 LEU A O 1
ATOM 1496 N N . VAL A 1 197 ? -3.833 -2.348 17.868 1.00 92.94 197 VAL A N 1
ATOM 1497 C CA . VAL A 1 197 ? -2.644 -3.189 17.686 1.00 92.94 197 VAL A CA 1
ATOM 1498 C C . VAL A 1 197 ? -3.067 -4.637 17.445 1.00 92.94 197 VAL A C 1
ATOM 1500 O O . VAL A 1 197 ? -2.654 -5.236 16.461 1.00 92.94 197 VAL A O 1
ATOM 1503 N N . LEU A 1 198 ? -3.947 -5.193 18.282 1.00 92.44 198 LEU A N 1
ATOM 1504 C CA . LEU A 1 198 ? -4.380 -6.588 18.146 1.00 92.44 198 LEU A CA 1
ATOM 1505 C C . LEU A 1 198 ? -5.147 -6.852 16.842 1.00 92.44 198 LEU A C 1
ATOM 1507 O O . LEU A 1 198 ? -4.908 -7.871 16.191 1.00 92.44 198 LEU A O 1
ATOM 1511 N N . SER A 1 199 ? -6.048 -5.954 16.440 1.00 93.06 199 SER A N 1
ATOM 1512 C CA . SER A 1 199 ? -6.814 -6.108 15.198 1.00 93.06 199 SER A CA 1
ATOM 1513 C C . SER A 1 199 ? -5.951 -5.903 13.949 1.00 93.06 199 SER A C 1
ATOM 1515 O O . SER A 1 199 ? -6.051 -6.699 13.012 1.00 93.06 199 SER A O 1
ATOM 1517 N N . SER A 1 200 ? -5.043 -4.919 13.949 1.00 94.69 200 SER A N 1
ATOM 1518 C CA . SER A 1 200 ? -4.096 -4.708 12.842 1.00 94.69 200 SER A CA 1
ATOM 1519 C C . SER A 1 200 ? -3.087 -5.852 12.728 1.00 94.69 200 SER A C 1
ATOM 1521 O O . SER A 1 200 ? -2.811 -6.308 11.620 1.00 94.69 200 SER A O 1
ATOM 1523 N N . MET A 1 201 ? -2.622 -6.408 13.853 1.00 95.62 201 MET A N 1
ATOM 1524 C CA . MET A 1 201 ? -1.812 -7.629 13.881 1.00 95.62 201 MET A CA 1
ATOM 1525 C C . MET A 1 201 ? -2.542 -8.805 13.240 1.00 95.62 201 MET A C 1
ATOM 1527 O O . MET A 1 201 ? -1.987 -9.464 12.360 1.00 95.62 201 MET A O 1
ATOM 1531 N N . ALA A 1 202 ? -3.789 -9.055 13.644 1.00 95.81 202 ALA A N 1
ATOM 1532 C CA . ALA A 1 202 ? -4.587 -10.142 13.090 1.00 95.81 202 ALA A CA 1
ATOM 1533 C C . ALA A 1 202 ? -4.801 -9.975 11.575 1.00 95.81 202 ALA A C 1
ATOM 1535 O O . ALA A 1 202 ? -4.621 -10.932 10.817 1.00 95.81 202 ALA A O 1
ATOM 1536 N N . ALA A 1 203 ? -5.104 -8.755 11.122 1.00 96.81 203 ALA A N 1
ATOM 1537 C CA . ALA A 1 203 ? -5.265 -8.442 9.706 1.00 96.81 203 ALA A CA 1
ATOM 1538 C C . ALA A 1 203 ? -3.961 -8.626 8.915 1.00 96.81 203 ALA A C 1
ATOM 1540 O O . ALA A 1 203 ? -3.948 -9.272 7.866 1.00 96.81 203 ALA A O 1
ATOM 1541 N N . SER A 1 204 ? -2.854 -8.105 9.441 1.00 96.50 204 SER A N 1
ATOM 1542 C CA . SER A 1 204 ? -1.530 -8.154 8.824 1.00 96.50 204 SER A CA 1
ATOM 1543 C C . SER A 1 204 ? -0.996 -9.581 8.688 1.00 96.50 204 SER A C 1
ATOM 1545 O O . SER A 1 204 ? -0.514 -9.950 7.616 1.00 96.50 204 SER A O 1
ATOM 1547 N N . ILE A 1 205 ? -1.141 -10.409 9.729 1.00 96.12 205 ILE A N 1
ATOM 1548 C CA . ILE A 1 205 ? -0.744 -11.827 9.711 1.00 96.12 205 ILE A CA 1
ATOM 1549 C C . ILE A 1 205 ? -1.615 -12.622 8.736 1.00 96.12 205 ILE A C 1
ATOM 1551 O O . ILE A 1 205 ? -1.095 -13.425 7.964 1.00 96.12 205 ILE A O 1
ATOM 1555 N N . THR A 1 206 ? -2.930 -12.388 8.736 1.00 96.38 206 THR A N 1
ATOM 1556 C CA . THR A 1 206 ? -3.844 -13.077 7.812 1.00 96.38 206 THR A CA 1
ATOM 1557 C C . THR A 1 206 ? -3.518 -12.722 6.362 1.00 96.38 206 THR A C 1
ATOM 1559 O O . THR A 1 206 ? -3.439 -13.600 5.507 1.00 96.38 206 THR A O 1
ATOM 1562 N N . SER A 1 207 ? -3.255 -11.445 6.089 1.00 96.12 207 SER A N 1
ATOM 1563 C CA . SER A 1 207 ? -2.862 -10.962 4.765 1.00 96.12 207 SER A CA 1
ATOM 1564 C C . SER A 1 207 ? -1.514 -11.533 4.305 1.00 96.12 207 SER A C 1
ATOM 1566 O O . SER A 1 207 ? -1.388 -11.996 3.170 1.00 96.12 207 SER A O 1
ATOM 1568 N N . ASP A 1 208 ? -0.519 -11.583 5.200 1.00 94.31 208 ASP A N 1
ATOM 1569 C CA . ASP A 1 208 ? 0.779 -12.215 4.932 1.00 94.31 208 ASP A CA 1
ATOM 1570 C C . ASP A 1 208 ? 0.620 -13.710 4.636 1.00 94.31 208 ASP A C 1
ATOM 1572 O O . ASP A 1 208 ? 1.222 -14.229 3.699 1.00 94.31 208 ASP A O 1
ATOM 1576 N N . PHE A 1 209 ? -0.244 -14.406 5.380 1.00 94.25 209 PHE A N 1
ATOM 1577 C CA . PHE A 1 209 ? -0.560 -15.807 5.114 1.00 94.25 209 PHE A CA 1
ATOM 1578 C C . PHE A 1 209 ? -1.155 -15.991 3.711 1.00 94.25 209 PHE A C 1
ATOM 1580 O O . PHE A 1 209 ? -0.683 -16.850 2.964 1.00 94.25 209 PHE A O 1
ATOM 1587 N N . VAL A 1 210 ? -2.125 -15.163 3.306 1.00 94.19 210 VAL A N 1
ATOM 1588 C CA . VAL A 1 210 ? -2.693 -15.199 1.943 1.00 94.19 210 VAL A CA 1
ATOM 1589 C C . VAL A 1 210 ? -1.608 -14.942 0.889 1.00 94.19 210 VAL A C 1
ATOM 1591 O O . VAL A 1 210 ? -1.505 -15.695 -0.079 1.00 94.19 210 VAL A O 1
ATOM 1594 N N . SER A 1 211 ? -0.743 -13.944 1.101 1.00 92.38 211 SER A N 1
ATOM 1595 C CA . SER A 1 211 ? 0.385 -13.640 0.207 1.00 92.38 211 SER A CA 1
ATOM 1596 C C . SER A 1 211 ? 1.360 -14.811 0.069 1.00 92.38 211 SER A C 1
ATOM 1598 O O . SER A 1 211 ? 1.713 -15.195 -1.049 1.00 92.38 211 SER A O 1
ATOM 1600 N N . ARG A 1 212 ? 1.754 -15.434 1.184 1.00 90.19 212 ARG A N 1
ATOM 1601 C CA . ARG A 1 212 ? 2.688 -16.572 1.201 1.00 90.19 212 ARG A CA 1
ATOM 1602 C C . ARG A 1 212 ? 2.147 -17.801 0.487 1.00 90.19 212 ARG A C 1
ATOM 1604 O O . ARG A 1 212 ? 2.929 -18.523 -0.121 1.00 90.19 212 ARG A O 1
ATOM 1611 N N . ASN A 1 213 ? 0.838 -18.039 0.535 1.00 90.62 213 ASN A N 1
ATOM 1612 C CA . ASN A 1 213 ? 0.234 -19.155 -0.195 1.00 90.62 213 ASN A CA 1
ATOM 1613 C C . ASN A 1 213 ? 0.335 -18.975 -1.720 1.00 90.62 213 ASN A C 1
ATOM 1615 O O . ASN A 1 213 ? 0.417 -19.965 -2.439 1.00 90.62 213 ASN A O 1
ATOM 1619 N N . VAL A 1 214 ? 0.368 -17.732 -2.213 1.00 88.94 214 VAL A N 1
ATOM 1620 C CA . VAL A 1 214 ? 0.442 -17.439 -3.655 1.00 88.94 214 VAL A CA 1
ATOM 1621 C C . VAL A 1 214 ? 1.881 -17.257 -4.141 1.00 88.94 214 VAL A C 1
ATOM 1623 O O . VAL A 1 214 ? 2.252 -17.798 -5.179 1.00 88.94 214 VAL A O 1
ATOM 1626 N N . PHE A 1 215 ? 2.709 -16.511 -3.405 1.00 85.00 215 PHE A N 1
ATOM 1627 C CA . PHE A 1 215 ? 4.074 -16.159 -3.826 1.00 85.00 215 PHE A CA 1
ATOM 1628 C C . PHE A 1 215 ? 5.174 -17.011 -3.169 1.00 85.00 215 PHE A C 1
ATOM 1630 O O . PHE A 1 215 ? 6.345 -16.902 -3.538 1.00 85.00 215 PHE A O 1
ATOM 1637 N N . GLY A 1 216 ? 4.820 -17.870 -2.211 1.00 81.50 216 GLY A N 1
ATOM 1638 C CA . GLY A 1 216 ? 5.762 -18.670 -1.435 1.00 81.50 216 GLY A CA 1
ATOM 1639 C C . GLY A 1 216 ? 6.456 -17.891 -0.310 1.00 81.50 216 GLY A C 1
ATOM 1640 O O . GLY A 1 216 ? 6.150 -16.738 -0.021 1.00 81.50 216 GLY A O 1
ATOM 1641 N N . LEU A 1 217 ? 7.420 -18.549 0.340 1.00 69.12 217 LEU A N 1
ATOM 1642 C CA . LEU A 1 217 ? 8.138 -18.046 1.524 1.00 69.12 217 LEU A CA 1
ATOM 1643 C C . LEU A 1 217 ? 9.401 -17.231 1.198 1.00 69.12 217 LEU A C 1
ATOM 1645 O O . LEU A 1 217 ? 10.219 -16.987 2.084 1.00 69.12 217 LEU A O 1
ATOM 1649 N N . LYS A 1 218 ? 9.613 -16.842 -0.062 1.00 65.06 218 LYS A N 1
ATOM 1650 C CA . LYS A 1 218 ? 10.839 -16.136 -0.447 1.00 65.06 218 LYS A CA 1
ATOM 1651 C C . LYS A 1 218 ? 10.780 -14.680 0.034 1.00 65.06 218 LYS A C 1
ATOM 1653 O O . LYS A 1 218 ? 9.837 -13.975 -0.333 1.00 65.06 218 LYS A O 1
ATOM 1658 N N . PRO A 1 219 ? 11.771 -14.209 0.816 1.00 63.50 219 PRO A N 1
ATOM 1659 C CA . PRO A 1 219 ? 11.889 -12.794 1.139 1.00 63.50 219 PRO A CA 1
ATOM 1660 C C . PRO A 1 219 ? 11.994 -11.972 -0.145 1.00 63.50 219 PRO A C 1
ATOM 1662 O O . PRO A 1 219 ? 12.647 -12.399 -1.098 1.00 63.50 219 PRO A O 1
ATOM 1665 N N . VAL A 1 220 ? 11.383 -10.784 -0.165 1.00 66.12 220 VAL A N 1
ATOM 1666 C CA . VAL A 1 220 ? 11.492 -9.859 -1.309 1.00 66.12 220 VAL A CA 1
ATOM 1667 C C . VAL A 1 220 ? 12.955 -9.465 -1.551 1.00 66.12 220 VAL A C 1
ATOM 1669 O O . VAL A 1 220 ? 13.364 -9.307 -2.696 1.00 66.12 220 VAL A O 1
ATOM 1672 N N . PHE A 1 221 ? 13.751 -9.384 -0.480 1.00 61.91 221 PHE A N 1
ATOM 1673 C CA . PHE A 1 221 ? 15.183 -9.116 -0.530 1.00 61.91 221 PHE A CA 1
ATOM 1674 C C . PHE A 1 221 ? 15.956 -10.154 0.288 1.00 61.91 221 PHE A C 1
ATOM 1676 O O . PHE A 1 221 ? 15.699 -10.330 1.479 1.00 61.91 221 PHE A O 1
ATOM 1683 N N . THR A 1 222 ? 16.921 -10.830 -0.333 1.00 67.06 222 THR A N 1
ATOM 1684 C CA . THR A 1 222 ? 17.823 -11.776 0.339 1.00 67.06 222 THR A CA 1
ATOM 1685 C C . THR A 1 222 ? 19.251 -11.248 0.293 1.00 67.06 222 THR A C 1
ATOM 1687 O O . THR A 1 222 ? 19.936 -11.396 -0.717 1.00 67.06 222 THR A O 1
ATOM 1690 N N . PHE A 1 223 ? 19.714 -10.652 1.391 1.00 72.50 223 PHE A N 1
ATOM 1691 C CA . PHE A 1 223 ? 21.101 -10.213 1.545 1.00 72.50 223 PHE A CA 1
ATOM 1692 C C . PHE A 1 223 ? 21.873 -11.223 2.396 1.00 72.50 223 PHE A C 1
ATOM 1694 O O . PHE A 1 223 ? 21.410 -11.618 3.464 1.00 72.50 223 PHE A O 1
ATOM 1701 N N . HIS A 1 224 ? 23.043 -11.658 1.925 1.00 71.62 224 HIS A N 1
ATOM 1702 C CA . HIS A 1 224 ? 23.954 -12.494 2.708 1.00 71.62 224 HIS A CA 1
ATOM 1703 C C . HIS A 1 224 ? 24.945 -11.578 3.422 1.00 71.62 224 HIS A C 1
ATOM 1705 O O . HIS A 1 224 ? 25.837 -11.011 2.794 1.00 71.62 224 HIS A O 1
ATOM 1711 N N . ILE A 1 225 ? 24.765 -11.396 4.729 1.00 75.31 225 ILE A N 1
ATOM 1712 C CA . ILE A 1 225 ? 25.680 -10.596 5.547 1.00 75.31 225 ILE A CA 1
ATOM 1713 C C . ILE A 1 225 ? 26.896 -11.470 5.865 1.00 75.31 225 ILE A C 1
ATOM 1715 O O . ILE A 1 225 ? 26.807 -12.390 6.673 1.00 75.31 225 ILE A O 1
ATOM 1719 N N . THR A 1 226 ? 28.023 -11.207 5.204 1.00 71.44 226 THR A N 1
ATOM 1720 C CA . THR A 1 226 ? 29.267 -11.982 5.359 1.00 71.44 226 THR A CA 1
ATOM 1721 C C . THR A 1 226 ? 30.190 -11.441 6.452 1.00 71.44 226 THR A C 1
ATOM 1723 O O . THR A 1 226 ? 30.996 -12.194 6.988 1.00 71.44 226 THR A O 1
ATOM 1726 N N . HIS A 1 227 ? 30.050 -10.168 6.836 1.00 77.81 227 HIS A N 1
ATOM 1727 C CA . HIS A 1 227 ? 30.855 -9.540 7.885 1.00 77.81 227 HIS A CA 1
ATOM 1728 C C . HIS A 1 227 ? 30.000 -8.666 8.804 1.00 77.81 227 HIS A C 1
ATOM 1730 O O . HIS A 1 227 ? 29.188 -7.864 8.343 1.00 77.81 227 HIS A O 1
ATOM 1736 N N . MET A 1 228 ? 30.210 -8.800 10.117 1.00 75.94 228 MET A N 1
ATOM 1737 C CA . MET A 1 228 ? 29.671 -7.856 11.096 1.00 75.94 228 MET A CA 1
ATOM 1738 C C . MET A 1 228 ? 30.482 -6.559 11.055 1.00 75.94 228 MET A C 1
ATOM 1740 O O . MET A 1 228 ? 31.709 -6.596 10.958 1.00 75.94 228 MET A O 1
ATOM 1744 N N . MET A 1 229 ? 29.804 -5.412 11.130 1.00 74.81 229 MET A N 1
ATOM 1745 C CA . MET A 1 229 ? 30.483 -4.117 11.118 1.00 74.81 229 MET A CA 1
ATOM 1746 C C . MET A 1 229 ? 31.333 -3.933 12.391 1.00 74.81 229 MET A C 1
ATOM 1748 O O . MET A 1 229 ? 30.795 -4.063 13.495 1.00 74.81 229 MET A O 1
ATOM 1752 N N . PRO A 1 230 ? 32.635 -3.607 12.269 1.00 84.19 230 PRO A N 1
ATOM 1753 C CA . PRO A 1 230 ? 33.485 -3.335 13.421 1.00 84.19 230 PRO A CA 1
ATOM 1754 C C . PRO A 1 230 ? 33.040 -2.067 14.162 1.00 84.19 230 PRO A C 1
ATOM 1756 O O . PRO A 1 230 ? 32.570 -1.106 13.551 1.00 84.19 230 PRO A O 1
ATOM 1759 N N . LEU A 1 231 ? 33.236 -2.037 15.488 1.00 81.69 231 LEU A N 1
ATOM 1760 C CA . LEU A 1 231 ? 32.815 -0.913 16.340 1.00 81.69 231 LEU A CA 1
ATOM 1761 C C . LEU A 1 231 ? 33.436 0.431 15.915 1.00 81.69 231 LEU A C 1
ATOM 1763 O O . LEU A 1 231 ? 32.803 1.472 16.065 1.00 81.69 231 LEU A O 1
ATOM 1767 N N . SER A 1 232 ? 34.635 0.418 15.326 1.00 85.69 232 SER A N 1
ATOM 1768 C CA . SER A 1 232 ? 35.315 1.620 14.825 1.00 85.69 232 SER A CA 1
ATOM 1769 C C . SER A 1 232 ? 34.580 2.309 13.669 1.00 85.69 232 SER A C 1
ATOM 1771 O O . SER A 1 232 ? 34.756 3.508 13.456 1.00 85.69 232 SER A O 1
ATOM 1773 N N . THR A 1 233 ? 33.732 1.590 12.930 1.00 83.50 233 THR A N 1
ATOM 1774 C CA . THR A 1 233 ? 33.037 2.126 11.751 1.00 83.50 233 THR A CA 1
ATOM 1775 C C . THR A 1 233 ? 31.686 2.762 12.098 1.00 83.50 233 THR A C 1
ATOM 1777 O O . THR A 1 233 ? 31.138 3.488 11.272 1.00 83.50 233 THR A O 1
ATOM 1780 N N . TYR A 1 234 ? 31.174 2.610 13.327 1.00 86.62 234 TYR A N 1
ATOM 1781 C CA . TYR A 1 234 ? 29.866 3.158 13.730 1.00 86.62 234 TYR A CA 1
ATOM 1782 C C . TYR A 1 234 ? 29.764 4.686 13.588 1.00 86.62 234 TYR A C 1
ATOM 1784 O O . TYR A 1 234 ? 28.687 5.195 13.284 1.00 86.62 234 TYR A O 1
ATOM 1792 N N . GLY A 1 235 ? 30.876 5.424 13.709 1.00 88.94 235 GLY A N 1
ATOM 1793 C CA . GLY A 1 235 ? 30.894 6.872 13.459 1.00 88.94 235 GLY A CA 1
ATOM 1794 C C . GLY A 1 235 ? 30.450 7.255 12.038 1.00 88.94 235 GLY A C 1
ATOM 1795 O O . GLY A 1 235 ? 29.788 8.274 11.854 1.00 88.94 235 GLY A O 1
ATOM 1796 N N . HIS A 1 236 ? 30.714 6.399 11.043 1.00 90.06 236 HIS A N 1
ATOM 1797 C CA . HIS A 1 236 ? 30.279 6.623 9.660 1.00 90.06 236 HIS A CA 1
ATOM 1798 C C . HIS A 1 236 ? 28.756 6.530 9.516 1.00 90.06 236 HIS A C 1
ATOM 1800 O O . HIS A 1 236 ? 28.185 7.219 8.677 1.00 90.06 236 HIS A O 1
ATOM 1806 N N . VAL A 1 237 ? 28.082 5.731 10.353 1.00 89.94 237 VAL A N 1
ATOM 1807 C CA . VAL A 1 237 ? 26.617 5.595 10.331 1.00 89.94 237 VAL A CA 1
ATOM 1808 C C . VAL A 1 237 ? 25.945 6.890 10.786 1.00 89.94 237 VAL A C 1
ATOM 1810 O O . VAL A 1 237 ? 24.944 7.290 10.200 1.00 89.94 237 VAL A O 1
ATOM 1813 N N . LEU A 1 238 ? 26.516 7.590 11.773 1.00 90.62 238 LEU A N 1
ATOM 1814 C CA . LEU A 1 238 ? 26.004 8.893 12.215 1.00 90.62 238 LEU A CA 1
ATOM 1815 C C . LEU A 1 238 ? 26.160 9.962 11.129 1.00 90.62 238 LEU A C 1
ATOM 1817 O O . LEU A 1 238 ? 25.221 10.711 10.869 1.00 90.62 238 LEU A O 1
ATOM 1821 N N . ILE A 1 239 ? 27.319 10.000 10.464 1.00 93.00 239 ILE A N 1
ATOM 1822 C CA . ILE A 1 239 ? 27.565 10.919 9.342 1.00 93.00 239 ILE A CA 1
ATOM 1823 C C . ILE A 1 239 ? 26.588 10.625 8.201 1.00 93.00 239 ILE A C 1
ATOM 1825 O O . ILE A 1 239 ? 25.963 11.543 7.674 1.00 93.00 239 ILE A O 1
ATOM 1829 N N . LEU A 1 240 ? 26.408 9.349 7.856 1.00 93.38 240 LEU A N 1
ATOM 1830 C CA . LEU A 1 240 ? 25.456 8.929 6.834 1.00 93.38 240 LEU A CA 1
ATOM 1831 C C . LEU A 1 240 ? 24.022 9.325 7.210 1.00 93.38 240 LEU A C 1
ATOM 1833 O O . LEU A 1 240 ? 23.306 9.864 6.372 1.00 93.38 240 LEU A O 1
ATOM 1837 N N . GLY A 1 241 ? 23.617 9.123 8.466 1.00 92.25 241 GLY A N 1
ATOM 1838 C CA . GLY A 1 241 ? 22.306 9.535 8.966 1.00 92.25 241 GLY A CA 1
ATOM 1839 C C . GLY A 1 241 ? 22.078 11.044 8.851 1.00 92.25 241 GLY A C 1
ATOM 1840 O O . GLY A 1 241 ? 21.024 11.466 8.383 1.00 92.25 241 GLY A O 1
ATOM 1841 N N . ALA A 1 242 ? 23.081 11.858 9.196 1.00 94.00 242 ALA A N 1
ATOM 1842 C CA . ALA A 1 242 ? 23.011 13.311 9.047 1.00 94.00 242 ALA A CA 1
ATOM 1843 C C . ALA A 1 242 ? 22.915 13.741 7.572 1.00 94.00 242 ALA A C 1
ATOM 1845 O O . ALA A 1 242 ? 22.104 14.605 7.237 1.00 94.00 242 ALA A O 1
ATOM 1846 N N . LEU A 1 243 ? 23.695 13.115 6.685 1.00 94.81 243 LEU A N 1
ATOM 1847 C CA . LEU A 1 243 ? 23.647 13.383 5.245 1.00 94.81 243 LEU A CA 1
ATOM 1848 C C . LEU A 1 243 ? 22.286 13.016 4.646 1.00 94.81 243 LEU A C 1
ATOM 1850 O O . LEU A 1 243 ? 21.701 13.827 3.931 1.00 94.81 243 LEU A O 1
ATOM 1854 N N . ILE A 1 244 ? 21.756 11.833 4.969 1.00 94.75 244 ILE A N 1
ATOM 1855 C CA . ILE A 1 244 ? 20.434 11.393 4.503 1.00 94.75 244 ILE A CA 1
ATOM 1856 C C . ILE A 1 244 ? 19.342 12.316 5.055 1.00 94.75 244 ILE A C 1
ATOM 1858 O O . ILE A 1 244 ? 18.448 12.700 4.307 1.00 94.75 244 ILE A O 1
ATOM 1862 N N . GLY A 1 245 ? 19.433 12.730 6.323 1.00 91.69 245 GLY A N 1
ATOM 1863 C CA . GLY A 1 245 ? 18.498 13.686 6.920 1.00 91.69 245 GLY A CA 1
ATOM 1864 C C . GLY A 1 245 ? 18.500 15.041 6.206 1.00 91.69 245 GLY A C 1
ATOM 1865 O O . GLY A 1 245 ? 17.436 15.565 5.881 1.00 91.69 245 GLY A O 1
ATOM 1866 N N . LEU A 1 246 ? 19.684 15.579 5.892 1.00 93.88 246 LEU A N 1
ATOM 1867 C CA . LEU A 1 246 ? 19.821 16.834 5.146 1.00 93.88 246 LEU A CA 1
ATOM 1868 C C . LEU A 1 246 ? 19.270 16.710 3.718 1.0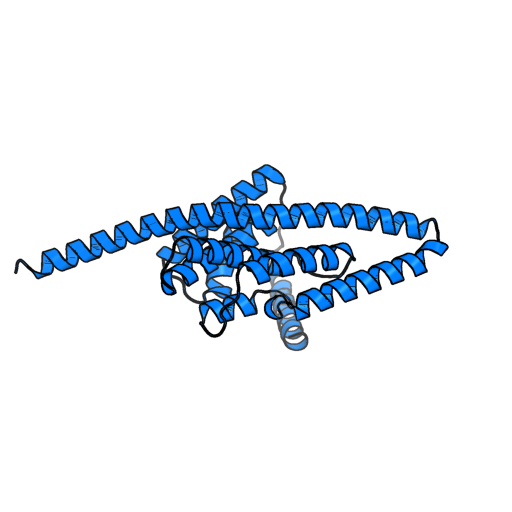0 93.88 246 LEU A C 1
ATOM 1870 O O . LEU A 1 246 ? 18.544 17.591 3.258 1.00 93.88 246 LEU A O 1
ATOM 1874 N N . MET A 1 247 ? 19.582 15.611 3.026 1.00 92.75 247 MET A N 1
ATOM 1875 C CA . MET A 1 247 ? 19.039 15.343 1.691 1.00 92.75 247 MET A CA 1
ATOM 1876 C C . MET A 1 247 ? 17.519 15.167 1.715 1.00 92.75 247 MET A C 1
ATOM 1878 O O . MET A 1 247 ? 16.852 15.615 0.785 1.00 92.75 247 MET A O 1
ATOM 1882 N N . GLY A 1 248 ? 16.968 14.575 2.777 1.00 89.12 248 GLY A N 1
ATOM 1883 C CA . GLY A 1 248 ? 15.527 14.470 2.990 1.00 89.12 248 GLY A CA 1
ATOM 1884 C C . GLY A 1 248 ? 14.867 15.844 2.966 1.00 89.12 248 GLY A C 1
ATOM 1885 O O . GLY A 1 248 ? 13.995 16.082 2.141 1.00 89.12 248 GLY A O 1
ATOM 1886 N N . VAL A 1 249 ? 15.355 16.795 3.767 1.00 91.25 249 VAL A N 1
ATOM 1887 C CA . VAL A 1 249 ? 14.814 18.171 3.794 1.00 91.25 249 VAL A CA 1
ATOM 1888 C C . VAL A 1 249 ? 14.917 18.876 2.436 1.00 91.25 249 VAL A C 1
ATOM 1890 O O . VAL A 1 249 ? 14.038 19.651 2.087 1.00 91.25 249 VAL A O 1
ATOM 1893 N N . LEU A 1 250 ? 15.967 18.610 1.657 1.00 90.62 250 LEU A N 1
ATOM 1894 C CA . LEU A 1 250 ? 16.142 19.199 0.322 1.00 90.62 250 LEU A CA 1
ATOM 1895 C C . LEU A 1 250 ? 15.209 18.607 -0.746 1.00 90.62 250 LEU A C 1
ATOM 1897 O O . LEU A 1 250 ? 14.999 19.237 -1.781 1.00 90.62 250 LEU A O 1
ATOM 1901 N N . THR A 1 251 ? 14.720 17.384 -0.538 1.00 81.06 251 THR A N 1
ATOM 1902 C CA . THR A 1 251 ? 13.918 16.632 -1.518 1.00 81.06 251 THR A CA 1
ATOM 1903 C C . THR A 1 251 ? 12.435 16.543 -1.157 1.00 81.06 251 THR A C 1
ATOM 1905 O O . THR A 1 251 ? 11.651 16.121 -2.008 1.00 81.06 251 THR A O 1
ATOM 1908 N N . THR A 1 252 ? 12.063 16.940 0.066 1.00 58.34 252 THR A N 1
ATOM 1909 C CA . THR A 1 252 ? 10.673 17.032 0.549 1.00 58.34 252 THR A CA 1
ATOM 1910 C C . THR A 1 252 ? 10.080 18.395 0.213 1.00 58.34 252 THR A C 1
ATOM 1912 O O . THR A 1 252 ? 8.905 18.426 -0.215 1.00 58.34 252 THR A O 1
#

pLDDT: mean 88.65, std 9.86, range [51.84, 97.44]

Sequence (252 aa):
MKPEERTVRNTIIRYRSFRYALVLEGIAVGAISGAVVVAFRYLIGCTDTLLHRILAYGQANHWFIPVWFAILAVAALIVTLLLKWDPLISGSGIPQIEGEIMGELDQRWWRVLAAKLGGGILSLGCGLSLGREGPSIQLGAMAAKGFSRLTKRVKTEEKVLITCGASAGLSAAFNAPIAGILFSLEEVHKHISPELVLSSMAASITSDFVSRNVFGLKPVFTFHITHMMPLSTYGHVLILGALIGLMGVLTT

Foldseek 3Di:
DPPVVVVVVVVVVVVVVVLVVLQVLLLVLLQQLLVLLLVLVVLLVVLVVVLVVLVVVCVVPVVCVVVLVVVLVVLVVL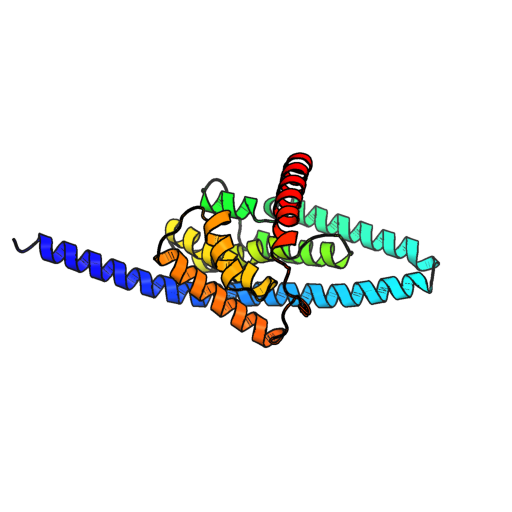LVVLCVQPVCLPDLNQVQLLCLLVVVDDDPLVSSLVSNSSNVSSCSSNVHPDDSLSSLLNNLLSSQLVVCVVVVHDSVSNNLSSLLSSLSSNCLRQLCNPCSLCCSCVRRNVHDDPSSSSSSSSSSVSSSVSSCVNPNDDGPDDDDDPDDDDPVCVVVVVVVVVVVVVVVVVVD

Mean predicted aligned error: 7.26 Å